Protein AF-A0A2H1GYY9-F1 (afdb_monomer)

Secondary structure (DSSP, 8-state):
----------------------------------SS----SSS----SS-HHHHHHHHHHHTTT------SSPPHHHHHHHHHHHHHHHHHHHHHHHHHHHHHTTT------SSPPHHHHHHHHHHHHHHHHHHHHHHHHHHIIIIIT------SSPPHHHHHHHHHHHHHHHHHHHHHHHHHHIIIIIT------SSPPHHHHHHHHHHHHHHHHHHHHHHHHHHIIIIIS------SSPPHHHHHHHHHHHHHHHHHHHHTT--

pLDDT: mean 74.78, std 18.94, range [25.64, 92.19]

Sequence (266 aa):
MQRILSLAFLALCAGNVLAAPYTQEDQDSGTTTSKDCYVDQSGKEFCGQSLKSLKSQYQSQCADKVWTQQYPPSPEHQACIDLDKNIREKEALEHDRSQYQSQCADKVWTQQYPPSPEHQACIDLDKNIREKEALEHDRSQYQTQCADKVWTQQYPPSPEHQACIDLDKNIREKEALQHDRSQYQDQCADRVWPDIFPPVPAEQACIDLAKKIDEREGLERMKNQYQEQCADAVFIDIYPPSPEQQACIDLKKSIGEKEEEVDKTN

Foldseek 3Di:
DDDDDDDDDDDDDDDDDDDDDDDDDDDDDDDPPDDFDDDDDPDDDTDDHDLVRLVVVLVVQPPPDDDDPDPPGDPSVVVSVVSVVVSVLVVVLVVLVVCLVVQPDPDDADDDPPGDPSNVVSVVSVVVSVLSRVLSVLVSCLVVQPDPDDADPDPPGDPSNVVSVVSVVVSVLSVVLVVLVVCLVVQPDPDDFDPDPPGDPSVVVSVVSVVLNVLSVVLVVLVVVLVVQPPPDPFDPDPPGDPSVVVSVVSVVVSVVSVVVSVVVD

Solvent-accessible surface area (backbone atoms only — not comparable to full-atom values): 16832 Å² total; per-residue (Å²): 131,84,89,78,89,78,86,91,77,87,80,87,91,86,81,88,85,84,90,82,83,86,83,76,91,79,82,89,81,93,79,90,85,80,67,67,62,59,57,76,84,95,65,73,59,72,27,48,79,47,69,70,55,50,53,55,48,42,54,76,74,38,69,84,60,88,80,73,99,52,86,77,64,52,73,72,54,45,54,42,53,53,50,52,49,52,48,52,57,50,51,51,51,55,48,50,52,52,49,42,55,76,73,38,69,84,58,86,78,74,97,52,88,78,64,53,73,72,54,46,54,42,53,53,50,54,50,51,52,51,55,52,51,52,50,50,48,53,53,42,49,42,55,73,73,40,67,84,58,86,78,74,96,52,86,77,64,53,73,71,55,46,51,43,52,53,50,54,49,52,51,50,55,51,53,51,49,52,49,52,53,50,50,39,54,78,72,39,70,86,60,87,75,76,100,49,89,76,62,52,75,73,54,44,52,42,52,55,50,52,50,54,47,53,53,51,51,53,50,51,54,50,54,50,48,42,50,78,71,42,68,84,54,88,74,75,97,48,88,78,65,52,76,69,55,45,52,45,53,51,50,54,49,55,49,54,58,46,49,60,49,58,68,70,77,111

Mean predicted aligned error: 14.02 Å

Structure (mmCIF, N/CA/C/O backbone):
data_AF-A0A2H1GYY9-F1
#
_entry.id   AF-A0A2H1GYY9-F1
#
loop_
_atom_site.group_PDB
_atom_site.id
_atom_site.type_symbol
_atom_site.label_atom_id
_atom_site.label_alt_id
_atom_site.label_comp_id
_atom_site.label_asym_id
_atom_site.label_entity_id
_atom_site.label_seq_id
_atom_site.pdbx_PDB_ins_code
_atom_site.Cartn_x
_atom_site.Cartn_y
_atom_site.Cartn_z
_atom_site.occupancy
_atom_site.B_iso_or_equiv
_atom_site.auth_seq_id
_atom_site.auth_comp_id
_atom_site.auth_asym_id
_atom_site.auth_atom_id
_atom_site.pdbx_PDB_model_num
ATOM 1 N N . MET A 1 1 ? -83.959 30.909 5.583 1.00 37.50 1 MET A N 1
ATOM 2 C CA . MET A 1 1 ? -85.164 30.093 5.883 1.00 37.50 1 MET A CA 1
ATOM 3 C C . MET A 1 1 ? -84.704 28.798 6.561 1.00 37.50 1 MET A C 1
ATOM 5 O O . MET A 1 1 ? -83.533 28.505 6.401 1.00 37.50 1 MET A O 1
ATOM 9 N N . GLN A 1 2 ? -85.568 28.138 7.356 1.00 38.56 2 GLN A N 1
ATOM 10 C CA . GLN A 1 2 ? -85.459 26.802 8.021 1.00 38.56 2 GLN A CA 1
ATOM 11 C C . GLN A 1 2 ? -84.053 26.141 8.147 1.00 38.56 2 GLN A C 1
ATOM 13 O O . GLN A 1 2 ? -83.398 25.887 7.149 1.00 38.56 2 GLN A O 1
ATOM 18 N N . ARG A 1 3 ? -83.503 25.897 9.358 1.00 35.38 3 ARG A N 1
ATOM 19 C CA . ARG A 1 3 ? -83.835 24.801 10.328 1.00 35.38 3 ARG A CA 1
ATOM 20 C C . ARG A 1 3 ? -83.729 23.407 9.665 1.00 35.38 3 ARG A C 1
ATOM 22 O O . ARG A 1 3 ? -84.251 23.249 8.574 1.00 35.38 3 ARG A O 1
ATOM 29 N N . ILE A 1 4 ? -83.126 22.357 10.238 1.00 45.06 4 ILE A N 1
ATOM 30 C CA . ILE A 1 4 ? -83.195 21.757 11.599 1.00 45.06 4 ILE A CA 1
ATOM 31 C C . ILE A 1 4 ? -81.835 21.012 11.824 1.00 45.06 4 ILE A C 1
ATOM 33 O O . ILE A 1 4 ? -81.319 20.448 10.867 1.00 45.06 4 ILE A O 1
ATOM 37 N N . LEU A 1 5 ? -81.081 21.183 12.929 1.00 38.50 5 LEU A N 1
ATOM 38 C CA . LEU A 1 5 ? -80.964 20.269 14.106 1.00 38.50 5 LEU A CA 1
ATOM 39 C C . LEU A 1 5 ? -81.122 18.747 13.772 1.00 38.50 5 LEU A C 1
ATOM 41 O O . LEU A 1 5 ? -81.968 18.384 12.974 1.00 38.50 5 LEU A O 1
ATOM 45 N N . SER A 1 6 ? -80.396 17.767 14.331 1.00 38.34 6 SER A N 1
ATOM 46 C CA . SER A 1 6 ? -79.880 17.615 15.700 1.00 38.34 6 SER A CA 1
ATOM 47 C C . SER A 1 6 ? -78.960 16.378 15.845 1.00 38.34 6 SER A C 1
ATOM 49 O O . SER A 1 6 ? -79.134 15.423 15.101 1.00 38.34 6 SER A O 1
ATOM 51 N N . LEU A 1 7 ? -78.101 16.394 16.880 1.00 38.03 7 LEU A N 1
ATOM 52 C CA . LEU A 1 7 ? -77.699 15.294 17.803 1.00 38.03 7 LEU A CA 1
ATOM 53 C C . LEU A 1 7 ? -77.299 13.907 17.214 1.00 38.03 7 LEU A C 1
ATOM 55 O O . LEU A 1 7 ? -78.120 13.240 16.603 1.00 38.03 7 LEU A O 1
ATOM 59 N N . ALA A 1 8 ? -76.065 13.390 17.328 1.00 35.66 8 ALA A N 1
ATOM 60 C CA . ALA A 1 8 ? -75.146 13.182 18.473 1.00 35.66 8 ALA A CA 1
ATOM 61 C C . ALA A 1 8 ? -75.328 11.854 19.250 1.00 35.66 8 ALA A C 1
ATOM 63 O O . ALA A 1 8 ? -76.343 11.666 19.908 1.00 35.66 8 ALA A O 1
ATOM 64 N N . PHE A 1 9 ? -74.277 11.019 19.240 1.00 33.56 9 PHE A N 1
ATOM 65 C CA . PHE A 1 9 ? -73.827 10.033 20.251 1.00 33.56 9 PHE A CA 1
ATOM 66 C C . PHE A 1 9 ? -72.348 9.712 19.880 1.00 33.56 9 PHE A C 1
ATOM 68 O O . PHE A 1 9 ? -72.076 9.558 18.694 1.00 33.56 9 PHE A O 1
ATOM 75 N N . LEU A 1 10 ? -71.291 9.806 20.710 1.00 33.06 10 LEU A N 1
ATOM 76 C CA . LEU A 1 10 ? -70.997 9.226 22.041 1.00 33.06 10 LEU A CA 1
ATOM 77 C C . LEU A 1 10 ? -71.075 7.680 22.032 1.00 33.06 10 LEU A C 1
ATOM 79 O O . LEU A 1 10 ? -72.089 7.147 21.608 1.00 33.06 10 LEU A O 1
ATOM 83 N N . ALA A 1 11 ? -70.089 6.900 22.503 1.00 34.34 11 ALA A N 1
ATOM 84 C CA . ALA A 1 11 ? -68.826 7.212 23.197 1.00 34.34 11 ALA A CA 1
ATOM 85 C C . ALA A 1 11 ? -67.864 5.987 23.225 1.00 34.34 11 ALA A C 1
ATOM 87 O O . ALA A 1 11 ? -68.212 4.934 22.704 1.00 34.34 11 ALA A O 1
ATOM 88 N N . LEU A 1 12 ? -66.740 6.131 23.953 1.00 32.91 12 LEU A N 1
ATOM 89 C CA . LEU A 1 12 ? -65.831 5.094 24.501 1.00 32.91 12 LEU A CA 1
ATOM 90 C C . LEU A 1 12 ? -64.921 4.374 23.475 1.00 32.91 12 LEU A C 1
ATOM 92 O O . LEU A 1 12 ? -65.409 3.770 22.534 1.00 32.91 12 LEU A O 1
ATOM 96 N N . CYS A 1 13 ? -63.583 4.475 23.491 1.00 31.75 13 CYS A N 1
ATOM 97 C CA . CYS A 1 13 ? -62.539 4.377 24.540 1.00 31.75 13 CYS A CA 1
ATOM 98 C C . CYS A 1 13 ? -61.941 2.964 24.705 1.00 31.75 13 CYS A C 1
ATOM 100 O O . CYS A 1 13 ? -62.643 2.053 25.127 1.00 31.75 13 CYS A O 1
ATOM 102 N N . ALA A 1 14 ? -60.605 2.910 24.550 1.00 31.81 14 ALA A N 1
ATOM 103 C CA . ALA A 1 14 ? -59.605 2.115 25.294 1.00 31.81 14 ALA A CA 1
ATOM 104 C C . ALA A 1 14 ? -58.757 1.102 24.493 1.00 31.81 14 ALA A C 1
ATOM 106 O O . ALA A 1 14 ? -59.282 0.222 23.825 1.00 31.81 14 ALA A O 1
ATOM 107 N N . GLY A 1 15 ? -57.435 1.161 24.724 1.00 28.42 15 GLY A N 1
ATOM 108 C CA . GLY A 1 15 ? -56.610 -0.043 24.903 1.00 28.42 15 GLY A CA 1
ATOM 109 C C . GLY A 1 15 ? -55.726 -0.514 23.741 1.00 28.42 15 GLY A C 1
ATOM 110 O O . GLY A 1 15 ? -56.119 -1.422 23.032 1.00 28.42 15 GLY A O 1
ATOM 111 N N . ASN A 1 16 ? -54.519 0.064 23.645 1.00 31.69 16 ASN A N 1
ATOM 112 C CA . ASN A 1 16 ? -53.182 -0.555 23.478 1.00 31.69 16 ASN A CA 1
ATOM 113 C C . ASN A 1 16 ? -52.969 -1.924 22.764 1.00 31.69 16 ASN A C 1
ATOM 115 O O . ASN A 1 16 ? -53.775 -2.836 22.861 1.00 31.69 16 ASN A O 1
ATOM 119 N N . VAL A 1 17 ? -51.706 -2.111 22.326 1.00 31.27 17 VAL A N 1
ATOM 120 C CA . VAL A 1 17 ? -50.884 -3.359 22.334 1.00 31.27 17 VAL A CA 1
ATOM 121 C C . VAL A 1 17 ? -50.428 -3.906 20.957 1.00 31.27 17 VAL A C 1
ATOM 123 O O . VAL A 1 17 ? -51.222 -4.391 20.168 1.00 31.27 17 VAL A O 1
ATOM 126 N N . LEU A 1 18 ? -49.093 -3.876 20.784 1.00 30.05 18 LEU A N 1
ATOM 127 C CA . LEU A 1 18 ? -48.159 -4.749 20.032 1.00 30.05 18 LEU A CA 1
ATOM 128 C C . LEU A 1 18 ? -48.361 -5.132 18.544 1.00 30.05 18 LEU A C 1
ATOM 130 O O . LEU A 1 18 ? -49.348 -5.727 18.144 1.00 30.05 18 LEU A O 1
ATOM 134 N N . ALA A 1 19 ? -47.250 -4.936 17.815 1.00 26.92 19 ALA A N 1
ATOM 135 C CA . ALA A 1 19 ? -46.549 -5.879 16.926 1.00 26.92 19 ALA A CA 1
ATOM 136 C C . ALA A 1 19 ? -47.309 -6.694 15.858 1.00 26.92 19 ALA A C 1
ATOM 138 O O . ALA A 1 19 ? -48.100 -7.574 16.176 1.00 26.92 19 ALA A O 1
ATOM 139 N N . ALA A 1 20 ? -46.869 -6.551 14.602 1.00 28.77 20 ALA A N 1
ATOM 140 C CA . ALA A 1 20 ? -46.174 -7.591 13.811 1.00 28.77 20 ALA A CA 1
ATOM 141 C C . ALA A 1 20 ? -46.145 -7.187 12.317 1.00 28.77 20 ALA A C 1
ATOM 143 O O . ALA A 1 20 ? -47.046 -6.476 11.868 1.00 28.77 20 ALA A O 1
ATOM 144 N N . PRO A 1 21 ? -45.123 -7.589 11.537 1.00 33.25 21 PRO A N 1
ATOM 145 C CA . PRO A 1 21 ? -45.039 -7.243 10.121 1.00 33.25 21 PRO A CA 1
ATOM 146 C C . PRO A 1 21 ? -45.990 -8.106 9.287 1.00 33.25 21 PRO A C 1
ATOM 148 O O . PRO A 1 21 ? -46.155 -9.294 9.565 1.00 33.25 21 PRO A O 1
ATOM 151 N N . TYR A 1 22 ? -46.549 -7.540 8.215 1.00 25.64 22 TYR A N 1
ATOM 152 C CA . TYR A 1 22 ? -47.125 -8.367 7.158 1.00 25.64 22 TYR A CA 1
ATOM 153 C C . TYR A 1 22 ? -46.001 -8.843 6.241 1.00 25.64 22 TYR A C 1
ATOM 155 O O . TYR A 1 22 ? -45.411 -8.068 5.490 1.00 25.64 22 TYR A O 1
ATOM 163 N N . THR A 1 23 ? -45.694 -10.128 6.356 1.00 29.50 23 THR A N 1
ATOM 164 C CA . THR A 1 23 ? -44.862 -10.880 5.422 1.00 29.50 23 THR A CA 1
ATOM 165 C C . THR A 1 23 ? -45.486 -10.860 4.033 1.00 29.50 23 THR A C 1
ATOM 167 O O . THR A 1 23 ? -46.663 -11.193 3.884 1.00 29.50 23 THR A O 1
ATOM 170 N N . GLN A 1 24 ? -44.680 -10.567 3.018 1.00 28.19 24 GLN A N 1
ATOM 171 C CA . GLN A 1 24 ? -44.940 -11.039 1.667 1.00 28.19 24 GLN A CA 1
ATOM 172 C C . GLN A 1 24 ? -43.788 -11.976 1.303 1.00 28.19 24 GLN A C 1
ATOM 174 O O . GLN A 1 24 ? -42.623 -11.590 1.369 1.00 28.19 24 GLN A O 1
ATOM 179 N N . GLU A 1 25 ? -44.128 -13.238 1.057 1.00 29.80 25 GLU A N 1
ATOM 180 C CA . GLU A 1 25 ? -43.172 -14.293 0.739 1.00 29.80 25 GLU A CA 1
ATOM 181 C C . GLU A 1 25 ? -42.733 -14.155 -0.720 1.00 29.80 25 GLU A C 1
ATOM 183 O O . GLU A 1 25 ? -43.534 -14.383 -1.621 1.00 29.80 25 GLU A O 1
ATOM 188 N N . ASP A 1 26 ? -41.458 -13.843 -0.940 1.00 29.05 26 ASP A N 1
ATOM 189 C CA . ASP A 1 26 ? -40.747 -14.185 -2.171 1.00 29.05 26 ASP A CA 1
ATOM 190 C C . ASP A 1 26 ? -39.547 -15.055 -1.767 1.00 29.05 26 ASP A C 1
ATOM 192 O O . ASP A 1 26 ? -38.549 -14.569 -1.230 1.00 29.05 26 ASP A O 1
ATOM 196 N N . GLN A 1 27 ? -39.682 -16.370 -1.959 1.00 30.05 27 GLN A N 1
ATOM 197 C CA . GLN A 1 27 ? -38.590 -17.330 -1.791 1.00 30.05 27 GLN A CA 1
ATOM 198 C C . GLN A 1 27 ? -37.771 -17.462 -3.085 1.00 30.05 27 GLN A C 1
ATOM 200 O O . GLN A 1 27 ? -38.295 -17.363 -4.191 1.00 30.05 27 GLN A O 1
ATOM 205 N N . ASP A 1 28 ? -36.487 -17.772 -2.904 1.00 30.62 28 ASP A N 1
ATOM 206 C CA . ASP A 1 28 ? -35.583 -18.386 -3.882 1.00 30.62 28 ASP A CA 1
ATOM 207 C C . ASP A 1 28 ? -35.201 -17.598 -5.153 1.00 30.62 28 ASP A C 1
ATOM 209 O O . ASP A 1 28 ? -35.522 -17.957 -6.283 1.00 30.62 28 ASP A O 1
ATOM 213 N N . SER A 1 29 ? -34.266 -16.657 -4.982 1.00 33.34 29 SER A N 1
ATOM 214 C CA . SER A 1 29 ? -32.931 -16.849 -5.587 1.00 33.34 29 SER A CA 1
ATOM 215 C C . SER A 1 29 ? -31.860 -16.061 -4.822 1.00 33.34 29 SER A C 1
ATOM 217 O O . SER A 1 29 ? -31.771 -14.838 -4.888 1.00 33.34 29 SER A O 1
ATOM 219 N N . GLY A 1 30 ? -31.050 -16.768 -4.032 1.00 39.12 30 GLY A N 1
ATOM 220 C CA . GLY A 1 30 ? -30.058 -16.139 -3.164 1.00 39.12 30 GLY A CA 1
ATOM 221 C C . GLY A 1 30 ? -28.805 -15.680 -3.910 1.00 39.12 30 GLY A C 1
ATOM 222 O O . GLY A 1 30 ? -27.999 -16.520 -4.286 1.00 39.12 30 GLY A O 1
ATOM 223 N N . THR A 1 31 ? -28.612 -14.362 -4.016 1.00 36.09 31 THR A N 1
ATOM 224 C CA . THR A 1 31 ? -27.302 -13.676 -3.933 1.00 36.09 31 THR A CA 1
ATOM 225 C C . THR A 1 31 ? -27.540 -12.183 -3.688 1.00 36.09 31 THR A C 1
ATOM 227 O O . THR A 1 31 ? -27.521 -11.383 -4.623 1.00 36.09 31 THR A O 1
ATOM 230 N N . THR A 1 32 ? -27.749 -11.789 -2.429 1.00 37.09 32 THR A N 1
ATOM 231 C CA . THR A 1 32 ? -27.788 -10.369 -2.026 1.00 37.09 32 THR A CA 1
ATOM 232 C C . THR A 1 32 ? -26.500 -9.993 -1.295 1.00 37.09 32 THR A C 1
ATOM 234 O O . THR A 1 32 ? -26.524 -9.572 -0.143 1.00 37.09 32 THR A O 1
ATOM 237 N N . THR A 1 33 ? -25.364 -10.136 -1.982 1.00 46.72 33 THR A N 1
ATOM 238 C CA . THR A 1 33 ? -24.095 -9.519 -1.567 1.00 46.72 33 THR A CA 1
ATOM 239 C C . THR A 1 33 ? -23.889 -8.278 -2.433 1.00 46.72 33 THR A C 1
ATOM 241 O O . THR A 1 33 ? -23.525 -8.364 -3.604 1.00 46.72 33 THR A O 1
ATOM 244 N N . SER A 1 34 ? -24.241 -7.116 -1.881 1.00 43.47 34 SER A N 1
ATOM 245 C CA . SER A 1 34 ? -24.222 -5.809 -2.548 1.00 43.47 34 SER A CA 1
ATOM 246 C C . SER A 1 34 ? -24.068 -4.730 -1.464 1.00 43.47 34 SER A C 1
ATOM 248 O O . SER A 1 34 ? -24.949 -4.639 -0.615 1.00 43.47 34 SER A O 1
ATOM 250 N N . LYS A 1 35 ? -23.033 -3.879 -1.433 1.00 47.44 35 LYS A N 1
ATOM 251 C CA . LYS A 1 35 ? -21.983 -3.642 -2.450 1.00 47.44 35 LYS A CA 1
ATOM 252 C C . LYS A 1 35 ? -20.541 -3.531 -1.930 1.00 47.44 35 LYS A C 1
ATOM 254 O O . LYS A 1 35 ? -19.6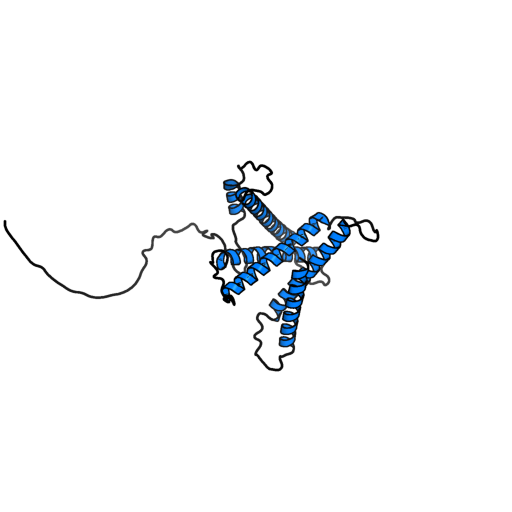49 -3.706 -2.752 1.00 47.44 35 LYS A O 1
ATOM 259 N N . ASP A 1 36 ? -20.319 -3.302 -0.633 1.00 52.59 36 ASP A N 1
ATOM 260 C CA . ASP A 1 36 ? -19.025 -2.812 -0.120 1.00 52.59 36 ASP A CA 1
ATOM 261 C C . ASP A 1 36 ? -18.603 -3.487 1.211 1.00 52.59 36 ASP A C 1
ATOM 263 O O . ASP A 1 36 ? -18.373 -2.818 2.218 1.00 52.59 36 ASP A O 1
ATOM 267 N N . CYS A 1 37 ? -18.574 -4.827 1.281 1.00 53.34 37 CYS A N 1
ATOM 268 C CA . CYS A 1 37 ? -18.180 -5.553 2.502 1.00 53.34 37 CYS A CA 1
ATOM 269 C C . CYS A 1 37 ? -17.358 -6.823 2.249 1.00 53.34 37 CYS A C 1
ATOM 271 O O . CYS A 1 37 ? -17.682 -7.577 1.335 1.00 53.34 37 CYS A O 1
ATOM 273 N N . TYR A 1 38 ? -16.406 -7.117 3.149 1.00 44.22 38 TYR A N 1
ATOM 274 C CA . TYR A 1 38 ? -16.439 -8.311 4.025 1.00 44.22 38 TYR A CA 1
ATOM 275 C C . TYR A 1 38 ? -15.385 -8.181 5.166 1.00 44.22 38 TYR A C 1
ATOM 277 O O . TYR A 1 38 ? -14.664 -7.189 5.261 1.00 44.22 38 TYR A O 1
ATOM 285 N N . VAL A 1 39 ? -15.469 -9.136 6.093 1.00 53.03 39 VAL A N 1
ATOM 286 C CA . VAL A 1 39 ? -14.989 -9.296 7.477 1.00 53.03 39 VAL A CA 1
ATOM 287 C C . VAL A 1 39 ? -13.629 -10.014 7.631 1.00 53.03 39 VAL A C 1
ATOM 289 O O . VAL A 1 39 ? -13.156 -10.711 6.735 1.00 53.03 39 VAL A O 1
ATOM 292 N N . ASP A 1 40 ? -13.036 -9.923 8.828 1.00 45.81 40 ASP A N 1
ATOM 293 C CA . ASP A 1 40 ? -11.915 -10.768 9.249 1.00 45.81 40 ASP A CA 1
ATOM 294 C C . ASP A 1 40 ? -11.988 -11.218 10.735 1.00 45.81 40 ASP A C 1
ATOM 296 O O . ASP A 1 40 ? -12.978 -10.940 11.409 1.00 45.81 40 ASP A O 1
ATOM 300 N N . GLN A 1 41 ? -11.077 -12.017 11.317 1.00 37.56 41 GLN A N 1
ATOM 301 C CA . GLN A 1 41 ? -9.720 -12.423 10.898 1.00 37.56 41 GLN A CA 1
ATOM 302 C C . GLN A 1 41 ? -9.610 -13.823 10.266 1.00 37.56 41 GLN A C 1
ATOM 304 O O . GLN A 1 41 ? -8.818 -14.021 9.349 1.00 37.56 41 GLN A O 1
ATOM 309 N N . SER A 1 42 ? -10.377 -14.804 10.750 1.00 47.53 42 SER A N 1
ATOM 310 C CA . SER A 1 42 ? -10.157 -16.252 10.531 1.00 47.53 42 SER A CA 1
ATOM 311 C C . SER A 1 42 ? -11.002 -16.893 9.416 1.00 47.53 42 SER A C 1
ATOM 313 O O . SER A 1 42 ? -11.029 -18.113 9.258 1.00 47.53 42 SER A O 1
ATOM 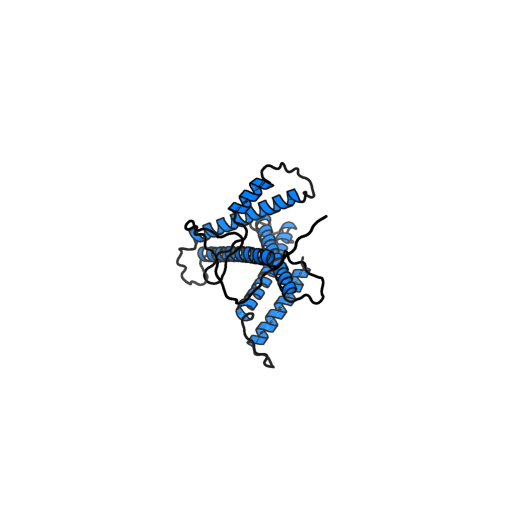315 N N . GLY A 1 43 ? -11.652 -16.056 8.616 1.00 46.91 43 GLY A N 1
ATOM 316 C CA . GLY A 1 43 ? -12.253 -16.353 7.320 1.00 46.91 43 GLY A CA 1
ATOM 317 C C . GLY A 1 43 ? -12.467 -14.999 6.656 1.00 46.91 43 GLY A C 1
ATOM 318 O O . GLY A 1 43 ? -13.168 -14.183 7.245 1.00 46.91 43 GLY A O 1
ATOM 319 N N . LYS A 1 44 ? -11.775 -14.733 5.536 1.00 45.72 44 LYS A N 1
ATOM 320 C CA . LYS A 1 44 ? -11.628 -13.413 4.886 1.00 45.72 44 LYS A CA 1
ATOM 321 C C . LYS A 1 44 ? -12.202 -13.401 3.459 1.00 45.72 44 LYS A C 1
ATOM 323 O O . LYS A 1 44 ? -11.914 -14.287 2.661 1.00 45.72 44 LYS A O 1
ATOM 328 N N . GLU A 1 45 ? -12.903 -12.325 3.134 1.00 51.78 45 GLU A N 1
ATOM 329 C CA . GLU A 1 45 ? -13.164 -11.727 1.818 1.00 51.78 45 GLU A CA 1
ATOM 330 C C . GLU A 1 45 ? -13.088 -10.198 2.049 1.00 51.78 45 GLU A C 1
ATOM 332 O O . GLU A 1 45 ? -13.085 -9.732 3.189 1.00 51.78 45 GLU A O 1
ATOM 337 N N . PHE A 1 46 ? -13.095 -9.395 0.990 1.00 55.62 46 PHE A N 1
ATOM 338 C CA . PHE A 1 46 ? -13.276 -7.945 1.076 1.00 55.62 46 PHE A CA 1
ATOM 339 C C . PHE A 1 46 ? -14.006 -7.480 -0.179 1.00 55.62 46 PHE A C 1
ATOM 341 O O . PHE A 1 46 ? -13.779 -8.032 -1.255 1.00 55.62 46 PHE A O 1
ATOM 348 N N . CYS A 1 47 ? -14.838 -6.447 -0.068 1.00 56.62 47 CYS A N 1
ATOM 349 C CA . CYS A 1 47 ? -15.390 -5.768 -1.236 1.00 56.62 47 CYS A CA 1
ATOM 350 C C . CYS A 1 47 ? -15.352 -4.255 -1.019 1.00 56.62 47 CYS A C 1
ATOM 352 O O . CYS A 1 47 ? -16.037 -3.757 -0.133 1.00 56.62 47 CYS A O 1
ATOM 354 N N . GLY A 1 48 ? -14.642 -3.528 -1.881 1.00 61.66 48 GLY A N 1
ATOM 355 C CA . GLY A 1 48 ? -15.250 -2.373 -2.540 1.00 61.66 48 GLY A CA 1
ATOM 356 C C . GLY A 1 48 ? -15.960 -2.823 -3.825 1.00 61.66 48 GLY A C 1
ATOM 357 O O . GLY A 1 48 ? -16.189 -4.019 -4.039 1.00 61.66 48 GLY A O 1
ATOM 358 N N . GLN A 1 49 ? -16.242 -1.893 -4.742 1.00 70.75 49 GLN A N 1
ATOM 359 C CA . GLN A 1 49 ? -16.860 -2.224 -6.033 1.00 70.75 49 GLN A CA 1
ATOM 360 C C . GLN A 1 49 ? -16.163 -3.401 -6.745 1.00 70.75 49 GLN A C 1
ATOM 362 O O . GLN A 1 49 ? -14.943 -3.419 -6.925 1.00 70.75 49 GLN A O 1
ATOM 367 N N . SER A 1 50 ? -16.940 -4.391 -7.194 1.00 80.00 50 SER A N 1
ATOM 368 C CA . SER A 1 50 ? -16.397 -5.537 -7.935 1.00 80.00 50 SER A CA 1
ATOM 369 C C . SER A 1 50 ? -15.769 -5.107 -9.265 1.00 80.00 50 SER A C 1
ATOM 371 O O . SER A 1 50 ? -16.239 -4.162 -9.902 1.00 80.00 50 SER A O 1
ATOM 373 N N . LEU A 1 51 ? -14.763 -5.847 -9.751 1.00 84.94 51 LEU A N 1
ATOM 374 C CA . LEU A 1 51 ? -14.125 -5.563 -11.044 1.00 84.94 51 LEU A CA 1
ATOM 375 C C . LEU A 1 51 ? -15.146 -5.510 -12.193 1.00 84.94 51 LEU A C 1
ATOM 377 O O . LEU A 1 51 ? -15.048 -4.682 -13.098 1.00 84.94 51 LEU A O 1
ATOM 381 N N . LYS A 1 52 ? -16.178 -6.359 -12.127 1.00 85.00 52 LYS A N 1
ATOM 382 C CA . LYS A 1 52 ? -17.312 -6.344 -13.057 1.00 85.00 52 LYS A CA 1
ATOM 383 C C . LYS A 1 52 ? -18.096 -5.028 -12.990 1.00 85.00 52 LYS A C 1
ATOM 385 O O . LYS A 1 52 ? -18.421 -4.483 -14.040 1.00 85.00 52 LYS A O 1
ATOM 390 N N . SER A 1 53 ? -18.371 -4.512 -11.788 1.00 85.88 53 SER A N 1
ATOM 391 C CA . SER A 1 53 ? -19.036 -3.216 -11.586 1.00 85.88 53 SER A CA 1
ATOM 392 C C . SER A 1 53 ? -18.204 -2.072 -12.163 1.00 85.88 53 SER A C 1
ATOM 394 O O . SER A 1 53 ? -18.717 -1.297 -12.967 1.00 85.88 53 SER A O 1
ATOM 396 N N . LEU A 1 54 ? -16.911 -2.020 -11.831 1.00 86.56 54 LEU A N 1
ATOM 397 C CA . LEU A 1 54 ? -15.978 -0.995 -12.309 1.00 86.56 54 LEU A CA 1
ATOM 398 C C . LEU A 1 54 ? -15.872 -0.999 -13.842 1.00 86.56 54 LEU A C 1
ATOM 400 O O . LEU A 1 54 ? -16.029 0.043 -14.475 1.00 86.56 54 LEU A O 1
ATOM 404 N N . LYS A 1 55 ? -15.712 -2.176 -14.464 1.00 88.31 55 LYS A N 1
ATOM 405 C CA . LYS A 1 55 ? -15.697 -2.321 -15.931 1.00 88.31 55 LYS A CA 1
ATOM 406 C C . LYS A 1 55 ? -17.008 -1.865 -16.577 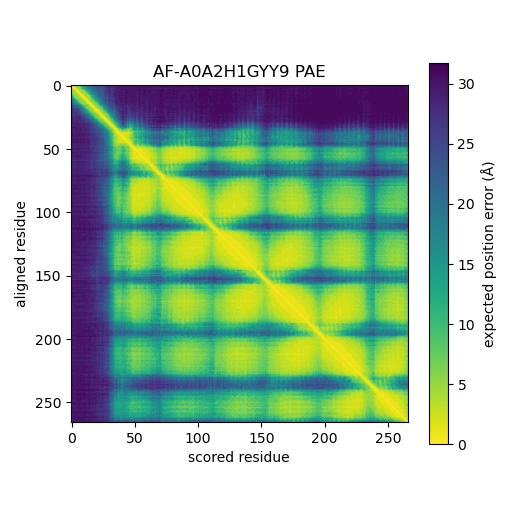1.00 88.31 55 LYS A C 1
ATOM 408 O O . LYS A 1 55 ? -16.967 -1.175 -17.593 1.00 88.31 55 LYS A O 1
ATOM 413 N N . SER A 1 56 ? -18.165 -2.191 -15.995 1.00 88.38 56 SER A N 1
ATOM 414 C CA . SER A 1 56 ? -19.465 -1.692 -16.476 1.00 88.38 56 SER A CA 1
ATOM 415 C C . SER A 1 56 ? -19.615 -0.174 -16.302 1.00 88.38 56 SER A C 1
ATOM 417 O O . SER A 1 56 ? -20.158 0.501 -17.181 1.00 88.38 56 SER A O 1
ATOM 419 N N . GLN A 1 57 ? -19.098 0.392 -15.208 1.00 88.38 57 GLN A N 1
ATOM 420 C CA . GLN A 1 57 ? -19.060 1.838 -15.000 1.00 88.38 57 GLN A CA 1
ATOM 421 C C . GLN A 1 57 ? -18.191 2.514 -16.070 1.00 88.38 57 GLN A C 1
ATOM 423 O O . GLN A 1 57 ? -18.653 3.439 -16.732 1.00 88.38 57 GLN A O 1
ATOM 428 N N . TYR A 1 58 ? -16.982 2.008 -16.317 1.00 87.56 58 TYR A N 1
ATOM 429 C CA . TYR A 1 58 ? -16.072 2.558 -17.323 1.00 87.56 58 TYR A CA 1
ATOM 430 C C . TYR A 1 58 ? -16.655 2.479 -18.740 1.00 87.56 58 TYR A C 1
ATOM 432 O O . TYR A 1 58 ? -16.605 3.454 -19.490 1.00 87.56 58 TYR A O 1
ATOM 440 N N . GLN A 1 59 ? -17.292 1.357 -19.089 1.00 88.69 59 GLN A N 1
ATOM 441 C CA . GLN A 1 59 ? -18.023 1.214 -20.352 1.00 88.69 59 GLN A CA 1
ATOM 442 C C . GLN A 1 59 ? -19.118 2.279 -20.511 1.00 88.69 59 GLN A C 1
ATOM 444 O O . GLN A 1 59 ? -19.209 2.900 -21.563 1.00 88.69 59 GLN A O 1
ATOM 449 N N . SER A 1 60 ? -19.909 2.538 -19.465 1.00 86.75 60 SER A N 1
ATOM 450 C CA . SER A 1 60 ? -21.012 3.511 -19.525 1.00 86.75 60 SER A CA 1
ATOM 451 C C . SER A 1 60 ? -20.594 4.986 -19.420 1.00 86.75 60 SER A C 1
ATOM 453 O O . SER A 1 60 ? -21.332 5.851 -19.889 1.00 86.75 60 SER A O 1
ATOM 455 N N . GLN A 1 61 ? -19.445 5.296 -18.809 1.00 83.44 61 GLN A N 1
ATOM 456 C CA . GLN A 1 61 ? -19.029 6.678 -18.512 1.00 83.44 61 GLN A CA 1
ATOM 457 C C . GLN A 1 61 ? -17.855 7.180 -19.367 1.00 83.44 61 GLN A C 1
ATOM 459 O O . GLN A 1 61 ? -17.728 8.393 -19.562 1.00 83.44 61 GLN A O 1
ATOM 464 N N . CYS A 1 62 ? -17.012 6.272 -19.874 1.00 85.31 62 CYS A N 1
ATOM 465 C CA . CYS A 1 62 ? -15.682 6.599 -20.397 1.00 85.31 62 CYS A CA 1
ATOM 466 C C . CYS A 1 62 ? -15.376 6.003 -21.780 1.00 85.31 62 CYS A C 1
ATOM 468 O O . CYS A 1 62 ? -14.734 6.679 -22.581 1.00 85.31 62 CYS A O 1
ATOM 470 N N . ALA A 1 63 ? -15.814 4.771 -22.073 1.00 75.81 63 ALA A N 1
ATOM 471 C CA . ALA A 1 63 ? -15.344 4.016 -23.244 1.00 75.81 63 ALA A CA 1
ATOM 472 C C . ALA A 1 63 ? -15.707 4.638 -24.608 1.00 75.81 63 ALA A C 1
ATOM 474 O O . ALA A 1 63 ? -14.903 4.565 -25.535 1.00 75.81 63 ALA A O 1
ATOM 475 N N . ASP A 1 64 ? -16.868 5.290 -24.718 1.00 73.88 64 ASP A N 1
ATOM 476 C CA . ASP A 1 64 ? -17.320 5.948 -25.956 1.00 73.88 64 ASP A CA 1
ATOM 477 C C . ASP A 1 64 ? -16.873 7.424 -26.068 1.00 73.88 64 ASP A C 1
ATOM 479 O O . ASP A 1 64 ? -17.161 8.097 -27.063 1.00 73.88 64 ASP A O 1
ATOM 483 N N . LYS A 1 65 ? -16.181 7.971 -25.056 1.00 76.06 65 LYS A N 1
ATOM 484 C CA . LYS A 1 65 ? -15.729 9.372 -25.056 1.00 76.06 65 LYS A CA 1
ATOM 485 C C . LYS A 1 65 ? -14.385 9.510 -25.778 1.00 76.06 65 LYS A C 1
ATOM 487 O O . LYS A 1 65 ? -13.387 8.903 -25.402 1.00 76.06 65 LYS A O 1
ATOM 492 N N . VAL A 1 66 ? -14.338 10.378 -26.791 1.00 71.69 66 VAL A N 1
ATOM 493 C CA . VAL A 1 66 ? -13.087 10.748 -27.474 1.00 71.69 66 VAL A CA 1
ATOM 494 C C . VAL A 1 66 ? -12.350 11.800 -26.647 1.00 71.69 66 VAL A C 1
ATOM 496 O O . VAL A 1 66 ? -12.673 12.989 -26.689 1.00 71.69 66 VAL A O 1
ATOM 499 N N . TRP A 1 67 ? -11.342 11.362 -25.900 1.00 71.19 67 TRP A N 1
ATOM 500 C CA . TRP A 1 67 ? -10.506 12.237 -25.085 1.00 71.19 67 TRP A CA 1
ATOM 501 C C . TRP A 1 67 ? -9.430 12.920 -25.931 1.00 71.19 67 TRP A C 1
ATOM 503 O O . TRP A 1 67 ? -8.569 12.272 -26.523 1.00 71.19 67 TRP A O 1
ATOM 513 N N . THR A 1 68 ? -9.463 14.2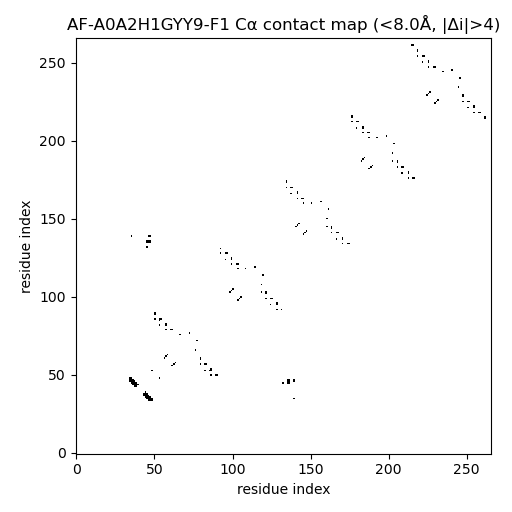52 -25.980 1.00 64.44 68 THR A N 1
ATOM 514 C CA . THR A 1 68 ? -8.349 15.037 -26.532 1.00 64.44 68 THR A CA 1
ATOM 515 C C . THR A 1 68 ? -7.291 15.249 -25.454 1.00 64.44 68 THR A C 1
ATOM 517 O O . THR A 1 68 ? -7.623 15.485 -24.292 1.00 64.44 68 THR A O 1
ATOM 520 N N . GLN A 1 69 ? -6.012 15.176 -25.829 1.00 58.97 69 GLN A N 1
ATOM 521 C CA . GLN A 1 69 ? -4.896 15.401 -24.909 1.00 58.97 69 GLN A CA 1
ATOM 522 C C . GLN A 1 69 ? -4.789 16.896 -24.557 1.00 58.97 69 GLN A C 1
ATOM 524 O O . GLN A 1 69 ? -4.022 17.645 -25.158 1.00 58.97 69 GLN A O 1
ATOM 529 N N . GLN A 1 70 ? -5.598 17.332 -23.593 1.00 64.38 70 GLN A N 1
ATOM 530 C CA . GLN A 1 70 ? -5.507 18.641 -22.949 1.00 64.38 70 GLN A CA 1
ATOM 531 C C . GLN A 1 70 ? -4.813 18.504 -21.593 1.00 64.38 70 GLN A C 1
ATOM 533 O O . GLN A 1 70 ? -5.004 17.512 -20.890 1.00 64.38 70 GLN A O 1
ATOM 538 N N . TYR A 1 71 ? -4.012 19.509 -21.236 1.00 60.28 71 TYR A N 1
ATOM 539 C CA . TYR A 1 71 ? -3.318 19.579 -19.955 1.00 60.28 71 TYR A CA 1
ATOM 540 C C . TYR A 1 71 ? -3.654 20.914 -19.265 1.00 60.28 71 TYR A C 1
ATOM 542 O O . TYR A 1 71 ? -3.395 21.962 -19.863 1.00 60.28 71 TYR A O 1
ATOM 550 N N . PRO A 1 72 ? -4.209 20.911 -18.037 1.00 65.50 72 PRO A N 1
ATOM 551 C CA . PRO A 1 72 ? -4.664 19.739 -17.278 1.00 65.50 72 PRO A CA 1
ATOM 552 C C . PRO A 1 72 ? -5.896 19.052 -17.915 1.00 65.50 72 PRO A C 1
ATOM 554 O O . PRO A 1 72 ? -6.621 19.690 -18.682 1.00 65.50 72 PRO A O 1
ATOM 557 N N . PRO A 1 73 ? -6.154 17.767 -17.603 1.00 75.31 73 PRO A N 1
ATOM 558 C CA . PRO A 1 73 ? -7.393 17.092 -17.986 1.00 75.31 73 PRO A CA 1
ATOM 559 C C . PRO A 1 73 ? -8.616 17.748 -17.321 1.00 75.31 73 PRO A C 1
ATOM 561 O O . PRO A 1 73 ? -8.521 18.337 -16.244 1.00 75.31 73 PRO A O 1
ATOM 564 N N . SER A 1 74 ? -9.790 17.635 -17.951 1.00 82.69 74 SER A N 1
ATOM 565 C CA . SER A 1 74 ? -11.050 18.044 -17.317 1.00 82.69 74 SER A CA 1
ATOM 566 C C . SER A 1 74 ? -11.404 17.104 -16.150 1.00 82.69 74 SER A C 1
ATOM 568 O O . SER A 1 74 ? -10.973 15.950 -16.162 1.00 82.69 74 SER A O 1
ATOM 570 N N . PRO A 1 75 ? -12.231 17.527 -15.172 1.00 84.44 75 PRO A N 1
ATOM 571 C CA . PRO A 1 75 ? -12.634 16.659 -14.060 1.00 84.44 75 PRO A CA 1
ATOM 572 C C . PRO A 1 75 ? -13.278 15.336 -14.507 1.00 84.44 75 PRO A C 1
ATOM 574 O O . PRO A 1 75 ? -13.026 14.298 -13.907 1.00 84.44 75 PRO A O 1
ATOM 577 N N . GLU A 1 76 ? -14.051 15.346 -15.600 1.00 82.69 76 GLU A N 1
ATOM 578 C CA . GLU A 1 76 ? -14.606 14.120 -16.196 1.00 82.69 76 GLU A CA 1
ATOM 579 C C . GLU A 1 76 ? -13.533 13.207 -16.802 1.00 82.69 76 GLU A C 1
ATOM 581 O O . GLU A 1 76 ? -13.638 11.987 -16.699 1.00 82.69 76 GLU A O 1
ATOM 586 N N . HIS A 1 77 ? -12.512 13.784 -17.443 1.00 83.44 77 HIS A N 1
ATOM 587 C CA . HIS A 1 77 ? -11.400 13.020 -18.006 1.00 83.44 77 HIS A CA 1
ATOM 588 C C . HIS A 1 77 ? -10.558 12.404 -16.883 1.00 83.44 77 HIS A C 1
ATOM 590 O O . HIS A 1 77 ? -10.229 11.223 -16.952 1.00 83.44 77 HIS A O 1
ATOM 596 N N . GLN A 1 78 ? -10.290 13.168 -15.819 1.00 86.12 78 GLN A N 1
ATOM 597 C CA . GLN A 1 78 ? -9.573 12.683 -14.642 1.00 86.12 78 GLN A CA 1
ATOM 598 C C . GLN A 1 78 ? -10.323 11.530 -13.962 1.00 86.12 78 GLN A C 1
ATOM 600 O O . GLN A 1 78 ? -9.737 10.472 -13.772 1.00 86.12 78 GLN A O 1
ATOM 605 N N . ALA A 1 79 ? -11.632 11.664 -13.722 1.00 84.50 79 ALA A N 1
ATOM 606 C CA . ALA A 1 79 ? -12.439 10.588 -13.140 1.00 84.50 79 ALA A CA 1
ATOM 607 C C . ALA A 1 79 ? -12.398 9.286 -13.968 1.00 84.50 79 ALA A C 1
ATOM 609 O O . ALA A 1 79 ? -12.407 8.191 -13.408 1.00 84.50 79 ALA A O 1
ATOM 610 N N . CYS A 1 80 ? -12.314 9.386 -15.299 1.00 86.81 80 CYS A N 1
ATOM 611 C CA . CYS A 1 80 ? -12.142 8.223 -16.171 1.00 86.81 80 CYS A CA 1
ATOM 612 C C . CYS A 1 80 ? -10.726 7.624 -16.123 1.00 86.81 80 CYS A C 1
ATOM 614 O O . CYS A 1 80 ? -10.603 6.402 -16.172 1.00 86.81 80 CYS A O 1
ATOM 616 N N . ILE A 1 81 ? -9.680 8.446 -15.985 1.00 84.69 81 ILE A N 1
ATOM 617 C CA . ILE A 1 81 ? -8.297 7.989 -15.752 1.00 84.69 81 ILE A CA 1
ATOM 618 C C . ILE A 1 81 ? -8.195 7.260 -14.403 1.00 84.69 81 ILE A C 1
ATOM 620 O O . ILE A 1 81 ? -7.589 6.192 -14.321 1.00 84.69 81 ILE A O 1
ATOM 624 N N . ASP A 1 82 ? -8.825 7.798 -13.359 1.00 84.56 82 ASP A N 1
ATOM 625 C CA . ASP A 1 82 ? -8.820 7.220 -12.012 1.00 84.56 82 ASP A CA 1
ATOM 626 C C . ASP A 1 82 ? -9.587 5.885 -11.970 1.00 84.56 82 ASP A C 1
ATOM 628 O O . ASP A 1 82 ? -9.137 4.920 -11.350 1.00 84.56 82 ASP A O 1
ATOM 632 N N . LEU A 1 83 ? -10.712 5.791 -12.691 1.00 85.00 83 LEU A N 1
ATOM 633 C CA . LEU A 1 83 ? -11.495 4.560 -12.832 1.00 85.00 83 LEU A CA 1
ATOM 634 C C . LEU A 1 83 ? -10.742 3.471 -13.621 1.00 85.00 83 LEU A C 1
ATOM 636 O O . LEU A 1 83 ? -10.747 2.309 -13.221 1.00 85.00 83 LEU A O 1
ATOM 640 N N . ASP A 1 84 ? -10.064 3.841 -14.708 1.00 87.62 84 ASP A N 1
ATOM 641 C CA . ASP A 1 84 ? -9.186 2.960 -15.493 1.00 87.62 84 ASP A CA 1
ATOM 642 C C . ASP A 1 84 ? -7.976 2.466 -14.673 1.00 87.62 84 ASP A C 1
ATOM 644 O O . ASP A 1 84 ? -7.630 1.282 -14.700 1.00 87.62 84 ASP A O 1
ATOM 648 N N . LYS A 1 85 ? -7.376 3.345 -13.859 1.00 85.62 85 LYS A N 1
ATOM 649 C CA . LYS A 1 85 ? -6.340 2.975 -12.884 1.00 85.62 85 LYS A CA 1
ATOM 650 C C . LYS A 1 85 ? -6.866 1.956 -11.863 1.00 85.62 85 LYS A C 1
ATOM 652 O O . LYS A 1 85 ? -6.219 0.931 -11.669 1.00 85.62 85 LYS A O 1
ATOM 657 N N . ASN A 1 86 ? -8.039 2.191 -11.273 1.00 85.25 86 ASN A N 1
ATOM 658 C CA . ASN A 1 86 ? -8.653 1.280 -10.300 1.00 85.25 86 ASN A CA 1
ATOM 659 C C . ASN A 1 86 ? -8.940 -0.112 -10.908 1.00 85.25 86 ASN A C 1
ATOM 661 O O . ASN A 1 86 ? -8.640 -1.136 -10.295 1.00 85.25 86 ASN A O 1
ATOM 665 N N . ILE A 1 87 ? -9.429 -0.159 -12.156 1.00 86.81 87 ILE A N 1
ATOM 666 C CA . ILE A 1 87 ? -9.621 -1.412 -12.906 1.00 86.81 87 ILE A CA 1
ATOM 667 C C . ILE A 1 87 ? -8.301 -2.181 -13.040 1.00 86.81 87 ILE A C 1
ATOM 669 O O . ILE A 1 87 ? -8.273 -3.367 -12.714 1.00 86.81 87 ILE A O 1
ATOM 673 N N . ARG A 1 88 ? -7.208 -1.522 -13.456 1.00 88.00 88 ARG A N 1
ATOM 674 C CA . ARG A 1 88 ? -5.884 -2.162 -13.573 1.00 88.00 88 ARG A CA 1
ATOM 675 C C . ARG A 1 88 ? -5.345 -2.677 -12.240 1.00 88.00 88 ARG A C 1
ATOM 677 O O . ARG A 1 88 ? -4.816 -3.783 -12.194 1.00 88.00 88 ARG A O 1
ATOM 684 N N . GLU A 1 89 ? -5.474 -1.896 -11.166 1.00 85.94 89 GLU A N 1
ATOM 685 C CA . GLU A 1 89 ? -5.049 -2.301 -9.816 1.00 85.94 89 GLU A CA 1
ATOM 686 C C . GLU A 1 89 ? -5.767 -3.586 -9.376 1.00 85.94 89 GLU A C 1
ATOM 688 O O . GLU A 1 89 ? -5.136 -4.523 -8.879 1.00 85.94 89 GLU A O 1
ATOM 693 N N . LYS A 1 90 ? -7.077 -3.667 -9.632 1.00 86.75 90 LYS A N 1
ATOM 694 C CA . LYS A 1 90 ? -7.897 -4.822 -9.262 1.00 86.75 90 LYS A CA 1
ATOM 695 C C . LYS A 1 90 ? -7.670 -6.038 -10.170 1.00 86.75 90 LYS A C 1
ATOM 697 O O . LYS A 1 90 ? -7.643 -7.160 -9.672 1.00 86.75 90 LYS A O 1
ATOM 702 N N . GLU A 1 91 ? -7.412 -5.836 -11.464 1.00 89.88 91 GLU A N 1
ATOM 703 C CA . GLU A 1 91 ? -6.955 -6.900 -12.376 1.00 89.88 91 GLU A CA 1
ATOM 704 C C . GLU A 1 91 ? -5.604 -7.490 -11.954 1.00 89.88 91 GLU A C 1
ATOM 706 O O . GLU A 1 91 ? -5.437 -8.710 -11.977 1.00 89.88 91 GLU A O 1
ATOM 711 N N . ALA A 1 92 ? -4.653 -6.650 -11.532 1.00 87.44 92 ALA A N 1
ATOM 712 C CA . ALA A 1 92 ? -3.360 -7.109 -11.031 1.00 87.44 92 ALA A CA 1
ATOM 713 C C . ALA A 1 92 ? -3.516 -7.951 -9.752 1.00 87.44 92 ALA A C 1
ATOM 715 O O . ALA A 1 92 ? -2.911 -9.013 -9.644 1.00 87.44 92 ALA A O 1
ATOM 716 N N . LEU A 1 93 ? -4.382 -7.540 -8.818 1.00 88.75 93 LEU A N 1
ATOM 717 C CA . LEU A 1 93 ? -4.665 -8.320 -7.609 1.00 88.75 93 LEU A CA 1
ATOM 718 C C . LEU A 1 93 ? -5.351 -9.668 -7.916 1.00 88.75 93 LEU A C 1
ATOM 720 O O . LEU A 1 93 ? -4.977 -10.690 -7.338 1.00 88.75 93 LEU A O 1
ATOM 724 N N . GLU A 1 94 ? -6.318 -9.710 -8.840 1.00 88.62 94 GLU A N 1
ATOM 725 C CA . GLU A 1 94 ? -6.938 -10.970 -9.293 1.00 88.62 94 GLU A CA 1
ATOM 726 C C . GLU A 1 94 ? -5.920 -11.901 -9.982 1.00 88.62 94 GLU A C 1
ATOM 728 O O . GLU A 1 94 ? -5.937 -13.119 -9.763 1.00 88.62 94 GLU A O 1
ATOM 733 N N . HIS A 1 95 ? -4.995 -11.341 -10.768 1.00 90.75 95 HIS A N 1
ATOM 734 C CA . HIS A 1 95 ? -3.884 -12.081 -11.361 1.00 90.75 95 HIS A CA 1
ATOM 735 C C . HIS A 1 95 ? -2.953 -12.665 -10.288 1.00 90.75 95 HIS A C 1
ATOM 737 O O . HIS A 1 95 ? -2.696 -13.868 -10.302 1.00 90.75 95 HIS A O 1
ATOM 743 N N . ASP A 1 96 ? -2.499 -11.859 -9.327 1.00 88.25 96 ASP A N 1
ATOM 744 C CA . ASP A 1 96 ? -1.570 -12.292 -8.276 1.00 88.25 96 ASP A CA 1
ATOM 745 C C . ASP A 1 96 ? -2.175 -13.401 -7.403 1.00 88.25 96 ASP A C 1
ATOM 747 O O . ASP A 1 96 ? -1.522 -14.413 -7.136 1.00 88.25 96 ASP A O 1
ATOM 751 N N . ARG A 1 97 ? -3.464 -13.285 -7.053 1.00 87.44 97 ARG A N 1
ATOM 752 C CA . ARG A 1 97 ? -4.225 -14.344 -6.367 1.00 87.44 97 ARG A CA 1
ATOM 753 C C . ARG A 1 97 ? -4.275 -15.639 -7.182 1.00 87.44 97 ARG A C 1
ATOM 755 O O . ARG A 1 97 ? -4.095 -16.720 -6.624 1.00 87.44 97 ARG A O 1
ATOM 762 N N . SER A 1 98 ? -4.463 -15.537 -8.499 1.00 89.06 98 SER A N 1
ATOM 763 C CA . SER A 1 98 ? -4.473 -16.691 -9.412 1.00 89.06 98 SER A CA 1
ATOM 764 C C . SER A 1 98 ? -3.090 -17.352 -9.529 1.00 89.06 98 SER A C 1
ATOM 766 O O . SER A 1 98 ? -2.984 -18.582 -9.568 1.00 89.06 98 SER A O 1
ATOM 768 N N . GLN A 1 99 ? -2.013 -16.557 -9.533 1.00 88.50 99 GLN A N 1
ATOM 769 C CA . GLN A 1 99 ? -0.636 -17.062 -9.488 1.00 88.50 99 GLN A CA 1
ATOM 770 C C . GLN A 1 99 ? -0.357 -17.772 -8.160 1.00 88.50 99 GLN A C 1
ATOM 772 O O . GLN A 1 99 ? 0.113 -18.907 -8.164 1.00 88.50 99 GLN A O 1
ATOM 777 N N . TYR A 1 100 ? -0.723 -17.173 -7.024 1.00 88.56 100 TYR A N 1
ATOM 778 C CA . TYR A 1 100 ? -0.540 -17.801 -5.715 1.00 88.56 100 TYR A CA 1
ATOM 779 C C . TYR A 1 100 ? -1.309 -19.125 -5.601 1.00 88.56 100 TYR A C 1
ATOM 781 O O . TYR A 1 100 ? -0.753 -20.140 -5.175 1.00 88.56 100 TYR A O 1
ATOM 789 N N . GLN A 1 101 ? -2.567 -19.153 -6.049 1.00 87.62 101 GLN A N 1
ATOM 790 C CA . GLN A 1 101 ? -3.379 -20.367 -6.024 1.00 87.62 101 GLN A CA 1
ATOM 791 C C . GLN A 1 101 ? -2.776 -21.490 -6.882 1.00 87.62 101 GLN A C 1
ATOM 793 O O . GLN A 1 101 ? -2.764 -22.640 -6.456 1.00 87.62 101 GLN A O 1
ATOM 798 N N . SER A 1 102 ? -2.247 -21.168 -8.066 1.00 87.31 102 SER A N 1
ATOM 799 C CA . SER A 1 102 ? -1.684 -22.167 -8.986 1.00 87.31 102 SER A CA 1
ATOM 800 C C . SER A 1 102 ? -0.253 -22.606 -8.650 1.00 87.31 102 SER A C 1
ATOM 802 O O . SER A 1 102 ? 0.121 -23.733 -8.975 1.00 87.31 102 SER A O 1
ATOM 804 N N . GLN A 1 103 ? 0.552 -21.753 -8.008 1.00 85.50 103 GLN A N 1
ATOM 805 C CA . GLN A 1 103 ? 1.975 -22.020 -7.753 1.00 85.50 103 GLN A CA 1
ATOM 806 C C . GLN A 1 103 ? 2.309 -22.373 -6.296 1.00 85.50 103 GLN A C 1
ATOM 808 O O . GLN A 1 103 ? 3.316 -23.049 -6.060 1.00 85.50 103 GLN A O 1
ATOM 813 N N . CYS A 1 104 ? 1.501 -21.922 -5.331 1.00 86.81 104 CYS A N 1
ATOM 814 C CA . CYS A 1 104 ? 1.863 -21.895 -3.911 1.00 86.81 104 CYS A CA 1
ATOM 815 C C . CYS A 1 104 ? 0.865 -22.610 -2.987 1.00 86.81 104 CYS A C 1
ATOM 817 O O . CYS A 1 104 ? 1.306 -23.284 -2.058 1.00 86.81 104 CYS A O 1
ATOM 819 N N . ALA A 1 105 ? -0.447 -22.479 -3.225 1.00 80.12 105 ALA A N 1
ATOM 820 C CA . ALA A 1 105 ? -1.481 -22.877 -2.259 1.00 80.12 105 ALA A CA 1
ATOM 821 C C . ALA A 1 105 ? -1.496 -24.381 -1.910 1.00 80.12 105 ALA A C 1
ATOM 823 O O . ALA A 1 105 ? -1.656 -24.731 -0.743 1.00 80.12 105 ALA A O 1
ATOM 824 N N . ASP A 1 106 ? -1.272 -25.259 -2.893 1.00 77.50 106 ASP A N 1
ATOM 825 C CA . ASP A 1 106 ? -1.258 -26.719 -2.693 1.00 77.50 106 ASP A CA 1
ATOM 826 C C . ASP A 1 106 ? 0.139 -27.284 -2.346 1.00 77.50 106 ASP A C 1
ATOM 828 O O . ASP A 1 106 ? 0.300 -28.493 -2.145 1.00 77.50 106 ASP A O 1
ATOM 832 N N . LYS A 1 107 ? 1.187 -26.445 -2.283 1.00 79.38 107 LYS A N 1
ATOM 833 C CA . LYS A 1 107 ? 2.550 -26.901 -1.964 1.00 79.38 107 LYS A CA 1
ATOM 834 C C . LYS A 1 107 ? 2.715 -27.092 -0.452 1.00 79.38 107 LYS A C 1
ATOM 836 O O . LYS A 1 107 ? 2.576 -26.162 0.336 1.00 79.38 107 LYS A O 1
ATOM 841 N N . VAL A 1 108 ? 3.097 -28.303 -0.039 1.00 72.38 108 VAL A N 1
ATOM 842 C CA . VAL A 1 108 ? 3.457 -28.597 1.359 1.00 72.38 108 VAL A CA 1
ATOM 843 C C . VAL A 1 108 ? 4.868 -28.084 1.643 1.00 72.38 108 VAL A C 1
ATOM 845 O O . VAL A 1 108 ? 5.865 -28.752 1.361 1.00 72.38 108 VAL A O 1
ATOM 848 N N . TRP A 1 109 ? 4.954 -26.890 2.221 1.00 73.00 109 TRP A N 1
ATOM 849 C CA . TRP A 1 109 ? 6.217 -26.273 2.609 1.00 73.00 109 TRP A CA 1
ATOM 850 C C . TRP A 1 109 ? 6.739 -26.851 3.927 1.00 73.00 109 TRP A C 1
ATOM 852 O O . TRP A 1 109 ? 6.227 -26.570 5.009 1.00 73.00 109 TRP A O 1
ATOM 862 N N . THR A 1 110 ? 7.791 -27.666 3.858 1.00 68.12 110 THR A N 1
ATOM 863 C CA . THR A 1 110 ? 8.515 -28.097 5.062 1.00 68.12 110 THR A CA 1
ATOM 864 C C . THR A 1 110 ? 9.280 -26.923 5.667 1.00 68.12 110 THR A C 1
ATOM 866 O O . THR A 1 110 ? 9.968 -26.210 4.935 1.00 68.12 110 THR A O 1
ATOM 869 N N . GLN A 1 111 ? 9.228 -26.761 6.991 1.00 59.50 111 GLN A N 1
ATOM 870 C CA . GLN A 1 111 ? 9.926 -25.691 7.707 1.00 59.50 111 GLN A CA 1
ATOM 871 C C . GLN A 1 111 ? 11.452 -25.907 7.674 1.00 59.50 111 GLN A C 1
ATOM 873 O O . GLN A 1 111 ? 12.038 -26.519 8.564 1.00 59.50 111 GLN A O 1
ATOM 878 N N . GLN A 1 112 ? 12.089 -25.419 6.610 1.00 66.19 112 GLN A N 1
ATOM 879 C CA . GLN A 1 112 ? 13.539 -25.329 6.452 1.00 66.19 112 GLN A CA 1
ATOM 880 C C . GLN A 1 112 ? 13.974 -23.869 6.579 1.00 66.19 112 GLN A C 1
ATOM 882 O O . GLN A 1 112 ? 13.280 -22.970 6.103 1.00 66.19 112 GLN A O 1
ATOM 887 N N . TYR A 1 113 ? 15.121 -23.643 7.220 1.00 63.94 113 TYR A N 1
ATOM 888 C CA . TYR A 1 113 ? 15.721 -22.321 7.365 1.00 63.94 113 TYR A CA 1
ATOM 889 C C . TYR A 1 113 ? 17.153 -22.344 6.802 1.00 63.94 113 TYR A C 1
ATOM 891 O O . TYR A 1 113 ? 17.960 -23.145 7.285 1.00 63.94 113 TYR A O 1
ATOM 899 N N . PRO A 1 114 ? 17.495 -21.493 5.815 1.00 68.62 114 PRO A N 1
ATOM 900 C CA . PRO A 1 114 ? 16.601 -20.580 5.094 1.00 68.62 114 PRO A CA 1
ATOM 901 C C . PRO A 1 114 ? 15.580 -21.322 4.198 1.00 68.62 114 PRO A C 1
ATOM 903 O O . PRO A 1 114 ? 15.814 -22.479 3.838 1.00 68.62 114 PRO A O 1
ATOM 906 N N . PRO A 1 115 ? 14.461 -20.674 3.822 1.00 77.94 115 PRO A N 1
ATOM 907 C CA . PRO A 1 115 ? 13.541 -21.196 2.813 1.00 77.94 115 PRO A CA 1
ATOM 908 C C . PRO A 1 115 ? 14.223 -21.317 1.438 1.00 77.94 115 PRO A C 1
ATOM 910 O O . PRO A 1 115 ? 15.191 -20.616 1.138 1.00 77.94 115 PRO A O 1
ATOM 913 N N . SER A 1 116 ? 13.707 -22.198 0.574 1.00 84.56 116 SER A N 1
ATOM 914 C CA . SER A 1 116 ? 14.142 -22.251 -0.827 1.00 84.56 116 SER A CA 1
ATOM 915 C C . SER A 1 116 ? 13.686 -20.993 -1.588 1.00 84.56 116 SER A C 1
ATOM 917 O O . SER A 1 116 ? 12.692 -20.381 -1.191 1.00 84.56 116 SER A O 1
ATOM 919 N N . PRO A 1 117 ? 14.335 -20.615 -2.709 1.00 85.56 117 PRO A N 1
ATOM 920 C CA . PRO A 1 117 ? 13.919 -19.451 -3.497 1.00 85.56 117 PRO A CA 1
ATOM 921 C C . PRO A 1 117 ? 12.452 -19.502 -3.953 1.00 85.56 117 PRO A C 1
ATOM 923 O O . PRO A 1 117 ? 11.768 -18.486 -3.920 1.00 85.56 117 PRO A O 1
ATOM 926 N N . GLU A 1 118 ? 11.938 -20.689 -4.305 1.00 85.00 118 GLU A N 1
ATOM 927 C CA . GLU A 1 118 ? 10.512 -20.881 -4.623 1.00 85.00 118 GLU A CA 1
ATOM 928 C C . GLU A 1 118 ? 9.595 -20.641 -3.417 1.00 85.00 118 GLU A C 1
ATOM 930 O O . GLU A 1 118 ? 8.527 -20.053 -3.564 1.00 85.00 118 GLU A O 1
ATOM 935 N N . HIS A 1 119 ? 9.997 -21.097 -2.225 1.00 84.88 119 HIS A N 1
ATOM 936 C CA . HIS A 1 119 ? 9.222 -20.888 -1.003 1.00 84.88 119 HIS A CA 1
ATOM 937 C C . HIS A 1 119 ? 9.196 -19.402 -0.632 1.00 84.88 119 HIS A C 1
ATOM 939 O O . HIS A 1 119 ? 8.135 -18.872 -0.315 1.00 84.88 119 HIS A O 1
ATOM 945 N N . GLN A 1 120 ? 10.339 -18.717 -0.743 1.00 87.25 120 GLN A N 1
ATOM 946 C CA . GLN A 1 120 ? 10.433 -17.282 -0.489 1.00 87.25 120 GLN A CA 1
ATOM 947 C C . GLN A 1 120 ? 9.560 -16.479 -1.464 1.00 87.25 120 GLN A C 1
ATOM 949 O O . GLN A 1 120 ? 8.761 -15.667 -1.014 1.00 87.25 120 GLN A O 1
ATOM 954 N N . ALA A 1 121 ? 9.605 -16.780 -2.767 1.00 86.75 121 ALA A N 1
ATOM 955 C CA . ALA A 1 121 ? 8.749 -16.122 -3.757 1.00 86.75 121 ALA A CA 1
ATOM 956 C C . ALA A 1 121 ? 7.245 -16.283 -3.448 1.00 86.75 121 ALA A C 1
ATOM 958 O O . ALA A 1 121 ? 6.473 -15.342 -3.620 1.00 86.75 121 ALA A O 1
ATOM 959 N N . CYS A 1 122 ? 6.826 -17.447 -2.942 1.00 88.56 122 CYS A N 1
ATOM 960 C CA . CYS A 1 122 ? 5.449 -17.663 -2.493 1.00 88.56 122 CYS A CA 1
ATOM 961 C C . CYS A 1 122 ? 5.091 -16.870 -1.222 1.00 88.56 122 CYS A C 1
ATOM 963 O O . CYS A 1 122 ? 3.981 -16.348 -1.143 1.00 88.56 122 CYS A O 1
ATOM 965 N N . ILE A 1 123 ? 6.012 -16.743 -0.259 1.00 86.38 123 ILE A N 1
ATOM 966 C CA . ILE A 1 123 ? 5.840 -15.896 0.938 1.00 86.38 123 ILE A CA 1
ATOM 967 C C . ILE A 1 123 ? 5.713 -14.418 0.540 1.00 86.38 123 ILE A C 1
ATOM 969 O O . ILE A 1 123 ? 4.845 -13.709 1.051 1.00 86.38 123 ILE A O 1
ATOM 973 N N . ASP A 1 124 ? 6.551 -13.957 -0.389 1.00 87.00 124 ASP A N 1
ATOM 974 C CA . ASP A 1 124 ? 6.568 -12.569 -0.853 1.00 87.00 124 ASP A CA 1
ATOM 975 C C . ASP A 1 124 ? 5.295 -12.224 -1.647 1.00 87.00 124 ASP A C 1
ATOM 977 O O . ASP A 1 124 ? 4.726 -11.145 -1.469 1.00 87.00 124 ASP A O 1
ATOM 981 N N . LEU A 1 125 ? 4.791 -13.161 -2.462 1.00 88.12 125 LEU A N 1
ATOM 982 C CA . LEU A 1 125 ? 3.528 -13.021 -3.196 1.00 88.12 125 LEU A CA 1
ATOM 983 C C . LEU A 1 125 ? 2.309 -12.976 -2.256 1.00 88.12 125 LEU A C 1
ATOM 985 O O . LEU A 1 125 ? 1.473 -12.084 -2.382 1.00 88.12 125 LEU A O 1
ATOM 989 N N . ASP A 1 126 ? 2.233 -13.885 -1.280 1.00 88.81 126 ASP A N 1
ATOM 990 C CA . ASP A 1 126 ? 1.206 -13.902 -0.225 1.00 88.81 126 ASP A CA 1
ATOM 991 C C . ASP A 1 126 ? 1.205 -12.597 0.592 1.00 88.81 126 ASP A C 1
ATOM 993 O O . ASP A 1 126 ? 0.161 -11.978 0.816 1.00 88.81 126 ASP A O 1
ATOM 997 N N . LYS A 1 127 ? 2.394 -12.111 0.970 1.00 86.38 127 LYS A N 1
ATOM 998 C CA . LYS A 1 127 ? 2.566 -10.805 1.616 1.00 86.38 127 LYS A CA 1
ATOM 999 C C . LYS A 1 127 ? 2.040 -9.663 0.736 1.00 86.38 127 LYS A C 1
ATOM 1001 O O . LYS A 1 127 ? 1.284 -8.833 1.232 1.00 86.38 127 LYS A O 1
ATOM 1006 N N . ASN A 1 128 ? 2.387 -9.634 -0.552 1.00 87.25 128 ASN A N 1
ATOM 1007 C CA . ASN A 1 128 ? 1.951 -8.584 -1.476 1.00 87.25 128 ASN A CA 1
ATOM 1008 C C . ASN A 1 128 ? 0.422 -8.557 -1.669 1.00 87.25 128 ASN A C 1
ATOM 1010 O O . ASN A 1 128 ? -0.181 -7.482 -1.668 1.00 87.25 128 ASN A O 1
ATOM 1014 N N . ILE A 1 129 ? -0.210 -9.732 -1.771 1.00 87.62 129 ILE A N 1
ATOM 1015 C CA . ILE A 1 129 ? -1.672 -9.875 -1.829 1.00 87.62 129 ILE A CA 1
ATOM 1016 C C . ILE A 1 129 ? -2.303 -9.313 -0.549 1.00 87.62 129 ILE A C 1
ATOM 1018 O O . ILE A 1 129 ? -3.186 -8.461 -0.639 1.00 87.62 129 ILE A O 1
ATOM 1022 N N . ARG A 1 130 ? -1.811 -9.707 0.637 1.00 86.50 130 ARG A N 1
ATOM 1023 C CA . ARG A 1 130 ? -2.316 -9.190 1.922 1.00 86.50 130 ARG A CA 1
ATOM 1024 C C . ARG A 1 130 ? -2.176 -7.674 2.062 1.00 86.50 130 ARG A C 1
ATOM 1026 O O . ARG A 1 130 ? -3.098 -7.040 2.564 1.00 86.50 130 ARG A O 1
ATOM 1033 N N . GLU A 1 131 ? -1.057 -7.091 1.631 1.00 86.06 131 GLU A N 1
ATOM 1034 C CA . GLU A 1 131 ? -0.841 -5.635 1.657 1.00 86.06 131 GLU A CA 1
ATOM 1035 C C . GLU A 1 131 ? -1.848 -4.894 0.758 1.00 86.06 131 GLU A C 1
ATOM 1037 O O . GLU A 1 131 ? -2.430 -3.890 1.173 1.00 86.06 131 GLU A O 1
ATOM 1042 N N . LYS A 1 132 ? -2.107 -5.409 -0.453 1.00 86.44 132 LYS A N 1
ATOM 1043 C CA . LYS A 1 132 ? -3.114 -4.862 -1.379 1.00 86.44 132 LYS A CA 1
ATOM 1044 C C . LYS A 1 132 ? -4.539 -4.985 -0.828 1.00 86.44 132 LYS A C 1
ATOM 1046 O O . LYS A 1 132 ? -5.287 -4.011 -0.872 1.00 86.44 132 LYS A O 1
ATOM 1051 N N . GLU A 1 133 ? -4.908 -6.143 -0.280 1.00 86.44 133 GLU A N 1
ATOM 1052 C CA . GLU A 1 133 ? -6.235 -6.370 0.314 1.00 86.44 133 GLU A CA 1
ATOM 1053 C C . GLU A 1 133 ? -6.468 -5.509 1.564 1.00 86.44 133 GLU A C 1
ATOM 1055 O O . GLU A 1 133 ? -7.547 -4.939 1.720 1.00 86.44 133 GLU A O 1
ATOM 1060 N N . ALA A 1 134 ? -5.454 -5.342 2.421 1.00 83.94 134 ALA A N 1
ATOM 1061 C CA . ALA A 1 134 ? -5.522 -4.435 3.567 1.00 83.94 134 ALA A CA 1
ATOM 1062 C C . ALA A 1 134 ? -5.719 -2.972 3.131 1.00 83.94 134 ALA A C 1
ATOM 1064 O O . ALA A 1 134 ? -6.488 -2.244 3.751 1.00 83.94 134 ALA A O 1
ATOM 1065 N N . LEU A 1 135 ? -5.090 -2.544 2.032 1.00 87.19 135 LEU A N 1
ATOM 1066 C CA . LEU A 1 135 ? -5.295 -1.201 1.492 1.00 87.19 135 LEU A CA 1
ATOM 1067 C C . LEU A 1 135 ? -6.695 -1.017 0.868 1.00 87.19 135 LEU A C 1
ATOM 1069 O O . LEU A 1 135 ? -7.304 0.035 1.059 1.00 87.19 135 LEU A O 1
ATOM 1073 N N . GLU A 1 136 ? -7.245 -2.018 0.165 1.00 83.38 136 GLU A N 1
ATOM 1074 C CA . GLU A 1 136 ? -8.641 -1.972 -0.313 1.00 83.38 136 GLU A CA 1
ATOM 1075 C C . GLU A 1 136 ? -9.633 -1.917 0.863 1.00 83.38 136 GLU A C 1
ATOM 1077 O O . GLU A 1 136 ? -10.594 -1.142 0.824 1.00 83.38 136 GLU A O 1
ATOM 1082 N N . HIS A 1 137 ? -9.371 -2.673 1.934 1.00 83.56 137 HIS A N 1
ATOM 1083 C CA . HIS A 1 137 ? -10.126 -2.598 3.183 1.00 83.56 137 HIS A CA 1
ATOM 1084 C C . HIS A 1 137 ? -10.094 -1.186 3.781 1.00 83.56 137 HIS A C 1
ATOM 1086 O O . HIS A 1 137 ? -11.152 -0.599 4.001 1.00 83.56 137 HIS A O 1
ATOM 1092 N N . ASP A 1 138 ? -8.910 -0.609 3.992 1.00 84.88 138 ASP A N 1
ATOM 1093 C CA . ASP A 1 138 ? -8.766 0.691 4.656 1.00 84.88 138 ASP A CA 1
ATOM 1094 C C . ASP A 1 138 ? -9.441 1.816 3.854 1.00 84.88 138 ASP A C 1
ATOM 1096 O O . ASP A 1 138 ? -10.166 2.637 4.422 1.00 84.88 138 ASP A O 1
ATOM 1100 N N . ARG A 1 139 ? -9.312 1.797 2.517 1.00 84.62 139 ARG A N 1
ATOM 1101 C CA . ARG A 1 139 ? -10.034 2.707 1.606 1.00 84.62 139 ARG A CA 1
ATOM 1102 C C . ARG A 1 139 ? -11.553 2.552 1.731 1.00 84.62 139 ARG A C 1
ATOM 1104 O O . ARG A 1 139 ? -12.264 3.555 1.803 1.00 84.62 139 ARG A O 1
ATOM 1111 N N . SER A 1 140 ? -12.051 1.317 1.811 1.00 82.38 140 SER A N 1
ATOM 1112 C CA . SER A 1 140 ? -13.485 1.023 1.962 1.00 82.38 140 SER A CA 1
ATOM 1113 C C . SER A 1 140 ? -14.025 1.467 3.330 1.00 82.38 140 SER A C 1
ATOM 1115 O O . SER A 1 140 ? -15.118 2.035 3.413 1.00 82.38 140 SER A O 1
ATOM 1117 N N . GLN A 1 141 ? -13.239 1.293 4.401 1.00 81.81 141 GLN A N 1
ATOM 1118 C CA . GLN A 1 141 ? -13.562 1.807 5.736 1.00 81.81 141 GLN A CA 1
ATOM 1119 C C . GLN A 1 141 ? -13.605 3.335 5.744 1.00 81.81 141 GLN A C 1
ATOM 1121 O O . GLN A 1 141 ? -14.577 3.911 6.226 1.00 81.81 141 GLN A O 1
ATOM 1126 N N . TYR A 1 142 ? -12.609 4.004 5.158 1.00 84.25 142 TYR A N 1
ATOM 1127 C CA . TYR A 1 142 ? -12.594 5.463 5.063 1.00 84.25 142 TYR A CA 1
ATOM 1128 C C . TYR A 1 142 ? -13.798 5.993 4.273 1.00 84.25 142 TYR A C 1
ATOM 1130 O O . TYR A 1 142 ? -14.474 6.926 4.713 1.00 84.25 142 TYR A O 1
ATOM 1138 N N . GLN A 1 143 ? -14.130 5.364 3.143 1.00 81.38 143 GLN A N 1
ATOM 1139 C CA . GLN A 1 143 ? -15.293 5.752 2.349 1.00 81.38 143 GLN A CA 1
ATOM 1140 C C . GLN A 1 143 ? -16.610 5.578 3.126 1.00 81.38 143 GLN A C 1
ATOM 1142 O O . GLN A 1 143 ? -17.453 6.470 3.099 1.00 81.38 143 GLN A O 1
ATOM 1147 N N . THR A 1 144 ? -16.756 4.484 3.877 1.00 80.62 144 THR A N 1
ATOM 1148 C CA . THR A 1 144 ? -17.971 4.185 4.657 1.00 80.62 144 THR A CA 1
ATOM 1149 C C . THR A 1 144 ? -18.102 5.043 5.921 1.00 80.62 144 THR A C 1
ATOM 1151 O O . THR A 1 144 ? -19.205 5.440 6.292 1.00 80.62 144 THR A O 1
ATOM 1154 N N . GLN A 1 145 ? -16.993 5.315 6.617 1.00 79.44 145 GLN A N 1
ATOM 1155 C CA . GLN A 1 145 ? -17.006 5.919 7.954 1.00 79.44 145 GLN A CA 1
ATOM 1156 C C . GLN A 1 145 ? -16.670 7.416 7.976 1.00 79.44 145 GLN A C 1
ATOM 1158 O O . GLN A 1 145 ? -17.059 8.103 8.927 1.00 79.44 145 GLN A O 1
ATOM 1163 N N . CYS A 1 146 ? -15.948 7.921 6.969 1.00 82.81 146 CYS A N 1
ATOM 1164 C CA . CYS A 1 146 ? -15.288 9.229 7.014 1.00 82.81 146 CYS A CA 1
ATOM 1165 C C . CYS A 1 146 ? -15.636 10.158 5.839 1.00 82.81 146 CYS A C 1
ATOM 1167 O O . CYS A 1 146 ? -15.802 11.355 6.071 1.00 82.81 146 CYS A O 1
ATOM 1169 N N . ALA A 1 147 ? -15.753 9.640 4.609 1.00 75.38 147 ALA A N 1
ATOM 1170 C CA . ALA A 1 147 ? -15.823 10.467 3.395 1.00 75.38 147 ALA A CA 1
ATOM 1171 C C . ALA A 1 147 ? -17.062 11.382 3.311 1.00 75.38 147 ALA A C 1
ATOM 1173 O O . ALA A 1 147 ? -16.935 12.540 2.919 1.00 75.38 147 ALA A O 1
ATOM 1174 N N . ASP A 1 148 ? -18.235 10.898 3.733 1.00 71.19 148 ASP A N 1
ATOM 1175 C CA . ASP A 1 148 ? -19.490 11.669 3.705 1.00 71.19 148 ASP A CA 1
ATOM 1176 C C . ASP A 1 148 ? -19.739 12.498 4.987 1.00 71.19 148 ASP A C 1
ATOM 1178 O O . ASP A 1 148 ? -20.741 13.214 5.095 1.00 71.19 148 ASP A O 1
ATOM 1182 N N . LYS A 1 149 ? -18.851 12.425 5.994 1.00 75.12 149 LYS A N 1
ATOM 1183 C CA . LYS A 1 149 ? -19.013 13.172 7.252 1.00 75.12 149 LYS A CA 1
ATOM 1184 C C . LYS A 1 149 ? -18.569 14.631 7.084 1.00 75.12 149 LYS A C 1
ATOM 1186 O O . LYS A 1 149 ? -17.423 14.929 6.760 1.00 75.12 149 LYS A O 1
ATOM 1191 N N . VAL A 1 150 ? -19.467 15.570 7.393 1.00 70.75 150 VAL A N 1
ATOM 1192 C CA . VAL A 1 150 ? -19.141 17.006 7.452 1.00 70.75 150 VAL A CA 1
ATOM 1193 C C . VAL A 1 150 ? -18.432 17.315 8.772 1.00 70.75 150 VAL A C 1
ATOM 1195 O O . VAL A 1 150 ? -19.064 17.538 9.807 1.00 70.75 150 VAL A O 1
ATOM 1198 N N . TRP A 1 151 ? -17.104 17.343 8.736 1.00 72.38 151 TRP A N 1
ATOM 1199 C CA . TRP A 1 151 ? -16.278 17.646 9.901 1.00 72.38 151 TRP A CA 1
ATOM 1200 C C . TRP A 1 151 ? -16.250 19.148 10.202 1.00 72.38 151 TRP A C 1
ATOM 1202 O O . TRP A 1 151 ? -15.721 19.954 9.437 1.00 72.38 151 TRP A O 1
ATOM 1212 N N . THR A 1 152 ? -16.803 19.546 11.351 1.00 67.31 152 THR A N 1
ATOM 1213 C CA . THR A 1 152 ? -16.622 20.919 11.852 1.00 67.31 152 THR A CA 1
ATOM 1214 C C . THR A 1 152 ? -15.205 21.100 12.395 1.00 67.31 152 THR A C 1
ATOM 1216 O O . THR A 1 152 ? -14.706 20.244 13.125 1.00 67.31 152 THR A O 1
ATOM 1219 N N . GLN A 1 153 ? -14.559 22.221 12.061 1.00 60.72 153 GLN A N 1
ATOM 1220 C CA . GLN A 1 153 ? -13.201 22.542 12.509 1.00 60.72 153 GLN A CA 1
ATOM 1221 C C . GLN A 1 153 ? -13.196 22.934 14.000 1.00 60.72 153 GLN A C 1
ATOM 1223 O O . GLN A 1 153 ? -13.172 24.110 14.358 1.00 60.72 153 GLN A O 1
ATOM 1228 N N . GLN A 1 154 ? -13.258 21.929 14.872 1.00 66.31 154 GLN A N 1
ATOM 1229 C CA . GLN A 1 154 ? -13.031 22.049 16.312 1.00 66.31 154 GLN A CA 1
ATOM 1230 C C . GLN A 1 154 ? -11.597 21.629 16.648 1.00 66.31 154 GLN A C 1
ATOM 1232 O O . GLN A 1 154 ? -11.057 20.711 16.030 1.00 66.31 154 GLN A O 1
ATOM 1237 N N . TYR A 1 155 ? -10.990 22.302 17.628 1.00 60.97 155 TYR A N 1
ATOM 1238 C CA . TYR A 1 155 ? -9.663 21.961 18.134 1.00 60.97 155 TYR A CA 1
ATOM 1239 C C . TYR A 1 155 ? -9.703 21.767 19.662 1.00 60.97 155 TYR A C 1
ATOM 1241 O O . TYR A 1 155 ? -10.119 22.696 20.361 1.00 60.97 155 TYR A O 1
ATOM 1249 N N . PRO A 1 156 ? -9.262 20.611 20.196 1.00 67.81 156 PRO A N 1
ATOM 1250 C CA . PRO A 1 156 ? -8.836 19.417 19.457 1.00 67.81 156 PRO A CA 1
ATOM 1251 C C . PRO A 1 156 ? -9.998 18.762 18.675 1.00 67.81 156 PRO A C 1
ATOM 1253 O O . PRO A 1 156 ? -11.163 18.987 19.017 1.00 67.81 156 PRO A O 1
ATOM 1256 N N . PRO A 1 157 ? -9.707 17.968 17.627 1.00 77.19 157 PRO A N 1
ATOM 1257 C CA . PRO A 1 157 ? -10.717 17.162 16.942 1.00 77.19 157 PRO A CA 1
ATOM 1258 C C . PRO A 1 157 ? -11.350 16.131 17.892 1.00 77.19 157 PRO A C 1
ATOM 1260 O O . PRO A 1 157 ? -10.751 15.730 18.893 1.00 77.19 157 PRO A O 1
ATOM 1263 N N . SER A 1 158 ? -12.569 15.679 17.581 1.00 83.19 158 SER A N 1
ATOM 1264 C CA . SER A 1 158 ? -13.186 14.566 18.312 1.00 83.19 158 SER A CA 1
ATOM 1265 C C . SER A 1 158 ? -12.424 13.254 18.054 1.00 83.19 158 SER A C 1
ATOM 1267 O O . SER A 1 158 ? -11.799 13.125 17.000 1.00 83.19 158 SER A O 1
ATOM 1269 N N . PRO A 1 159 ? -12.500 12.248 18.949 1.00 83.94 159 PRO A N 1
ATOM 1270 C CA . PRO A 1 159 ? -11.825 10.964 18.739 1.00 83.94 159 PRO A CA 1
ATOM 1271 C C . PRO A 1 159 ? -12.192 10.278 17.413 1.00 83.94 159 PRO A C 1
ATOM 1273 O O . PRO A 1 159 ? -11.318 9.734 16.751 1.00 83.94 159 PRO A O 1
ATOM 1276 N N . GLU A 1 160 ? -13.457 10.368 16.979 1.00 83.50 160 GLU A N 1
ATOM 1277 C CA . GLU A 1 160 ? -13.889 9.872 15.661 1.00 83.50 160 GLU A CA 1
ATOM 1278 C C . GLU A 1 160 ? -13.243 10.632 14.494 1.00 83.50 160 GLU A C 1
ATOM 1280 O O . GLU A 1 160 ? -12.866 10.025 13.496 1.00 83.50 160 GLU A O 1
ATOM 1285 N N . HIS A 1 161 ? -13.119 11.959 14.605 1.00 83.88 161 HIS A N 1
ATOM 1286 C CA . HIS A 1 161 ? -12.484 12.774 13.571 1.00 83.88 161 HIS A CA 1
ATOM 1287 C C . HIS A 1 161 ? -10.986 12.466 13.490 1.00 83.88 161 HIS A C 1
ATOM 1289 O O . HIS A 1 161 ? -10.458 12.310 12.394 1.00 83.88 161 HIS A O 1
ATOM 1295 N N . GLN A 1 162 ? -10.322 12.305 14.640 1.00 86.19 162 GLN A N 1
ATOM 1296 C CA . GLN A 1 162 ? -8.916 11.916 14.694 1.00 86.19 162 GLN A CA 1
ATOM 1297 C C . GLN A 1 162 ? -8.693 10.529 14.079 1.00 86.19 162 GLN A C 1
ATOM 1299 O O . GLN A 1 162 ? -7.830 10.398 13.223 1.00 86.19 162 GLN A O 1
ATOM 1304 N N . ALA A 1 163 ? -9.527 9.533 14.401 1.00 85.31 163 ALA A N 1
ATOM 1305 C CA . ALA A 1 163 ? -9.435 8.203 13.793 1.00 85.31 163 ALA A CA 1
ATOM 1306 C C . ALA A 1 163 ? -9.568 8.239 12.255 1.00 85.31 163 ALA A C 1
ATOM 1308 O O . ALA A 1 163 ? -8.848 7.532 11.556 1.00 85.31 163 ALA A O 1
ATOM 1309 N N . CYS A 1 164 ? -10.440 9.099 11.716 1.00 87.00 164 CYS A N 1
ATOM 1310 C CA . CYS A 1 164 ? -10.549 9.310 10.271 1.00 87.00 164 CYS A CA 1
ATOM 1311 C C . CYS A 1 164 ? -9.322 10.010 9.659 1.00 87.00 164 CYS A C 1
ATOM 1313 O O . CYS A 1 164 ? -8.925 9.654 8.551 1.00 87.00 164 CYS A O 1
ATOM 1315 N N . ILE A 1 165 ? -8.707 10.968 10.363 1.00 86.00 165 ILE A N 1
ATOM 1316 C CA . ILE A 1 165 ? -7.448 11.617 9.948 1.00 86.00 165 ILE A CA 1
ATOM 1317 C C . ILE A 1 165 ? -6.293 10.605 9.946 1.00 86.00 165 ILE A C 1
ATOM 1319 O O . ILE A 1 165 ? -5.503 10.571 9.002 1.00 86.00 165 ILE A O 1
ATOM 1323 N N . ASP A 1 166 ? -6.210 9.762 10.975 1.00 86.69 166 ASP A N 1
ATOM 1324 C CA . ASP A 1 166 ? -5.162 8.750 11.124 1.00 86.69 166 ASP A CA 1
ATOM 1325 C C . ASP A 1 166 ? -5.294 7.655 10.048 1.00 86.69 166 ASP A C 1
ATOM 1327 O O . ASP A 1 166 ? -4.294 7.241 9.456 1.00 86.69 166 ASP A O 1
ATOM 1331 N N . LEU A 1 167 ? -6.527 7.240 9.727 1.00 87.38 167 LEU A N 1
ATOM 1332 C CA . LEU A 1 167 ? -6.828 6.299 8.642 1.00 87.38 167 LEU A CA 1
ATOM 1333 C C . LEU A 1 167 ? -6.469 6.875 7.261 1.00 87.38 167 LEU A C 1
ATOM 1335 O O . LEU A 1 167 ? -5.798 6.209 6.476 1.00 87.38 167 LEU A O 1
ATOM 1339 N N . ASP A 1 168 ? -6.845 8.126 6.982 1.00 88.81 168 ASP A N 1
ATOM 1340 C CA . ASP A 1 168 ? -6.463 8.860 5.764 1.00 88.81 168 ASP A CA 1
ATOM 1341 C C . ASP A 1 168 ? -4.934 9.007 5.634 1.00 88.81 168 ASP A C 1
ATOM 1343 O O . ASP A 1 168 ? -4.370 8.788 4.558 1.00 88.81 168 ASP A O 1
ATOM 1347 N N . LYS A 1 169 ? -4.226 9.292 6.740 1.00 87.38 169 LYS A N 1
ATOM 1348 C CA . LYS A 1 169 ? -2.754 9.283 6.757 1.00 87.38 169 LYS A CA 1
ATOM 1349 C C . LYS A 1 169 ? -2.207 7.897 6.403 1.00 87.38 169 LYS A C 1
ATOM 1351 O O . LYS A 1 169 ? -1.338 7.802 5.540 1.00 87.38 169 LYS A O 1
ATOM 1356 N N . ASN A 1 170 ? -2.732 6.834 7.013 1.00 87.75 170 ASN A N 1
ATOM 1357 C CA . ASN A 1 170 ? -2.258 5.469 6.783 1.00 87.75 170 ASN A CA 1
ATOM 1358 C C . ASN A 1 170 ? -2.474 4.997 5.333 1.00 87.75 170 ASN A C 1
ATOM 1360 O O . ASN A 1 170 ? -1.570 4.404 4.744 1.00 87.75 170 ASN A O 1
ATOM 1364 N N . ILE A 1 171 ? -3.628 5.319 4.736 1.00 89.44 171 ILE A N 1
ATOM 1365 C CA . ILE A 1 171 ? -3.918 5.052 3.319 1.00 89.44 171 ILE A CA 1
ATOM 1366 C C . ILE A 1 171 ? -2.899 5.772 2.431 1.00 89.44 171 ILE A C 1
ATOM 1368 O O . ILE A 1 171 ? -2.279 5.127 1.586 1.00 89.44 171 ILE A O 1
ATOM 1372 N N . ARG A 1 172 ? -2.660 7.074 2.651 1.00 89.50 172 ARG A N 1
ATOM 1373 C CA . ARG A 1 172 ? -1.663 7.839 1.880 1.00 89.50 172 ARG A CA 1
ATOM 1374 C C . ARG A 1 172 ? -0.245 7.289 2.020 1.00 89.50 172 ARG A C 1
ATOM 1376 O O . ARG A 1 172 ? 0.465 7.218 1.022 1.00 89.50 172 ARG A O 1
ATOM 1383 N N . GLU A 1 173 ? 0.174 6.902 3.226 1.00 88.69 173 GLU A N 1
ATOM 1384 C CA . GLU A 1 173 ? 1.493 6.299 3.470 1.00 88.69 173 GLU A CA 1
ATOM 1385 C C . GLU A 1 173 ? 1.665 4.995 2.664 1.00 88.69 173 GLU A C 1
ATOM 1387 O O . GLU A 1 173 ? 2.671 4.827 1.966 1.00 88.69 173 GLU A O 1
ATOM 1392 N N . LYS A 1 174 ? 0.655 4.111 2.688 1.00 89.44 174 LYS A N 1
ATOM 1393 C CA . LYS A 1 174 ? 0.628 2.848 1.927 1.00 89.44 174 LYS A CA 1
ATOM 1394 C C . LYS A 1 174 ? 0.590 3.070 0.412 1.00 89.44 174 LYS A C 1
ATOM 1396 O O . LYS A 1 174 ? 1.380 2.461 -0.309 1.00 89.44 174 LYS A O 1
ATOM 1401 N N . GLU A 1 175 ? -0.281 3.953 -0.083 1.00 89.50 175 GLU A N 1
ATOM 1402 C CA . GLU A 1 175 ? -0.363 4.303 -1.510 1.00 89.50 175 GLU A CA 1
ATOM 1403 C C . GLU A 1 175 ? 0.960 4.897 -2.019 1.00 89.50 175 GLU A C 1
ATOM 1405 O O . GLU A 1 175 ? 1.431 4.533 -3.098 1.00 89.50 175 GLU A O 1
ATOM 1410 N N . ALA A 1 176 ? 1.607 5.762 -1.232 1.00 89.00 176 ALA A N 1
ATOM 1411 C CA . ALA A 1 176 ? 2.886 6.358 -1.595 1.00 89.00 176 ALA A CA 1
ATOM 1412 C C . ALA A 1 176 ? 4.036 5.330 -1.592 1.00 89.00 176 ALA A C 1
ATOM 1414 O O . ALA A 1 176 ? 4.921 5.407 -2.445 1.00 89.00 176 ALA A O 1
ATOM 1415 N N . LEU A 1 177 ? 4.037 4.349 -0.678 1.00 90.38 177 LEU A N 1
ATOM 1416 C CA . LEU A 1 177 ? 4.997 3.237 -0.700 1.00 90.38 177 LEU A CA 1
ATOM 1417 C C . LEU A 1 177 ? 4.779 2.315 -1.911 1.00 90.38 177 LEU A C 1
ATOM 1419 O O . LEU A 1 177 ? 5.749 1.938 -2.569 1.00 90.38 177 LEU A O 1
ATOM 1423 N N . GLN A 1 178 ? 3.528 1.988 -2.254 1.00 88.19 178 GLN A N 1
ATOM 1424 C CA . GLN A 1 178 ? 3.221 1.227 -3.471 1.00 88.19 178 GLN A CA 1
ATOM 1425 C C . GLN A 1 178 ? 3.658 1.980 -4.734 1.00 88.19 178 GLN A C 1
ATOM 1427 O O . GLN A 1 178 ? 4.289 1.381 -5.600 1.00 88.19 178 GLN A O 1
ATOM 1432 N N . HIS A 1 179 ? 3.406 3.290 -4.808 1.00 89.56 179 HIS A N 1
ATOM 1433 C CA . HIS A 1 179 ? 3.878 4.140 -5.900 1.00 89.56 179 HIS A CA 1
ATOM 1434 C C . HIS A 1 179 ? 5.408 4.117 -6.030 1.00 89.56 179 HIS A C 1
ATOM 1436 O O . HIS A 1 179 ? 5.921 3.875 -7.120 1.00 89.56 179 HIS A O 1
ATOM 1442 N N . ASP A 1 180 ? 6.139 4.331 -4.931 1.00 90.25 180 ASP A N 1
ATOM 1443 C CA . ASP A 1 180 ? 7.604 4.346 -4.950 1.00 90.25 180 ASP A CA 1
ATOM 1444 C C . ASP A 1 180 ? 8.176 2.972 -5.361 1.00 90.25 180 ASP A C 1
ATOM 1446 O O . ASP A 1 180 ? 9.083 2.912 -6.194 1.00 90.25 180 ASP A O 1
ATOM 1450 N N . ARG A 1 181 ? 7.599 1.860 -4.870 1.00 90.00 181 ARG A N 1
ATOM 1451 C CA . ARG A 1 181 ? 7.943 0.492 -5.308 1.00 90.00 181 ARG A CA 1
ATOM 1452 C C . ARG A 1 181 ? 7.685 0.279 -6.805 1.00 90.00 181 ARG A C 1
ATOM 1454 O O . ARG A 1 181 ? 8.556 -0.249 -7.493 1.00 90.00 181 ARG A O 1
ATOM 1461 N N . SER A 1 182 ? 6.526 0.693 -7.325 1.00 88.00 182 SER A N 1
ATOM 1462 C CA . SER A 1 182 ? 6.206 0.598 -8.759 1.00 88.00 182 SER A CA 1
ATOM 1463 C C . SER A 1 182 ? 7.167 1.429 -9.608 1.00 88.00 182 SER A C 1
ATOM 1465 O O . SER A 1 182 ? 7.705 0.928 -10.592 1.00 88.00 182 SER A O 1
ATOM 1467 N N . GLN A 1 183 ? 7.464 2.661 -9.184 1.00 89.06 183 GLN A N 1
ATOM 1468 C CA . GLN A 1 183 ? 8.441 3.516 -9.850 1.00 89.06 183 GLN A CA 1
ATOM 1469 C C . GLN A 1 183 ? 9.829 2.858 -9.884 1.00 89.06 183 GLN A C 1
ATOM 1471 O O . GLN A 1 183 ? 10.495 2.890 -10.918 1.00 89.06 183 GLN A O 1
ATOM 1476 N N . TYR A 1 184 ? 10.264 2.239 -8.782 1.00 90.38 184 TYR A N 1
ATOM 1477 C CA . TYR A 1 184 ? 11.536 1.522 -8.732 1.00 90.38 184 TYR A CA 1
ATOM 1478 C C . TYR A 1 184 ? 11.543 0.307 -9.670 1.00 90.38 184 TYR A C 1
ATOM 1480 O O . TYR A 1 184 ? 12.527 0.083 -10.378 1.00 90.38 184 TYR A O 1
ATOM 1488 N N . GLN A 1 185 ? 10.443 -0.446 -9.744 1.00 88.38 185 GLN A N 1
ATOM 1489 C CA . GLN A 1 185 ? 10.324 -1.568 -10.674 1.00 88.38 185 GLN A CA 1
ATOM 1490 C C . GLN A 1 185 ? 10.444 -1.107 -12.137 1.00 88.38 185 GLN A C 1
ATOM 1492 O O . GLN A 1 185 ? 11.257 -1.651 -12.881 1.00 88.38 185 GLN A O 1
ATOM 1497 N N . ASP A 1 186 ? 9.712 -0.058 -12.523 1.00 86.38 186 ASP A N 1
ATOM 1498 C CA . ASP A 1 186 ? 9.691 0.470 -13.895 1.00 86.38 186 ASP A CA 1
ATOM 1499 C C . ASP A 1 186 ? 11.013 1.142 -14.314 1.00 86.38 186 ASP A C 1
ATOM 1501 O O . ASP A 1 186 ? 11.384 1.142 -15.492 1.00 86.38 186 ASP A O 1
ATOM 1505 N N . GLN A 1 187 ? 11.715 1.780 -13.370 1.00 86.94 187 GLN A N 1
ATOM 1506 C CA . GLN A 1 187 ? 12.857 2.653 -13.671 1.00 86.94 187 GLN A CA 1
ATOM 1507 C C . GLN A 1 187 ? 14.218 2.049 -13.313 1.00 86.94 187 GLN A C 1
ATOM 1509 O O . GLN A 1 187 ? 15.217 2.473 -13.899 1.00 86.94 187 GLN A O 1
ATOM 1514 N N . CYS A 1 188 ? 14.274 1.086 -12.388 1.00 89.00 188 CYS A N 1
ATOM 1515 C CA . CYS A 1 188 ? 15.512 0.672 -11.724 1.00 89.00 188 CYS A CA 1
ATOM 1516 C C . CYS A 1 188 ? 15.762 -0.843 -11.735 1.00 89.00 188 CYS A C 1
ATOM 1518 O O . CYS A 1 188 ? 16.898 -1.239 -11.983 1.00 89.00 188 CYS A O 1
ATOM 1520 N N . ALA A 1 189 ? 14.746 -1.680 -11.485 1.00 81.94 189 ALA A N 1
ATOM 1521 C CA . ALA A 1 189 ? 14.938 -3.101 -11.156 1.00 81.94 189 ALA A CA 1
ATOM 1522 C C . ALA A 1 189 ? 15.715 -3.914 -12.213 1.00 81.94 189 ALA A C 1
ATOM 1524 O O . ALA A 1 189 ? 16.622 -4.664 -11.856 1.00 81.94 189 ALA A O 1
ATOM 1525 N N . ASP A 1 190 ? 15.418 -3.716 -13.501 1.00 82.25 190 ASP A N 1
ATOM 1526 C CA . ASP A 1 190 ? 16.077 -4.425 -14.612 1.00 82.25 190 ASP A CA 1
ATOM 1527 C C . ASP A 1 190 ? 17.246 -3.637 -15.245 1.00 82.25 190 ASP A C 1
ATOM 1529 O O . ASP A 1 190 ? 17.778 -4.019 -16.295 1.00 82.25 190 ASP A O 1
ATOM 1533 N N . ARG A 1 191 ? 17.664 -2.505 -14.655 1.00 82.38 191 ARG A N 1
ATOM 1534 C CA . ARG A 1 191 ? 18.748 -1.682 -15.213 1.00 82.38 191 ARG A CA 1
ATOM 1535 C C . ARG A 1 191 ? 20.125 -2.155 -14.766 1.00 82.38 191 ARG A C 1
ATOM 1537 O O . ARG A 1 191 ? 20.480 -2.097 -13.594 1.00 82.38 191 ARG A O 1
ATOM 1544 N N . VAL A 1 192 ? 20.955 -2.498 -15.749 1.00 82.12 192 VAL A N 1
ATOM 1545 C CA . VAL A 1 192 ? 22.399 -2.664 -15.560 1.00 82.12 192 VAL A CA 1
ATOM 1546 C C . VAL A 1 192 ? 23.060 -1.287 -15.570 1.00 82.12 192 VAL A C 1
ATOM 1548 O O . VAL A 1 192 ? 23.138 -0.636 -16.616 1.00 82.12 192 VAL A O 1
ATOM 1551 N N . TRP A 1 193 ? 23.540 -0.850 -14.410 1.00 81.81 193 TRP A N 1
ATOM 1552 C CA . TRP A 1 193 ? 24.295 0.393 -14.268 1.00 81.81 193 TRP A CA 1
ATOM 1553 C C . TRP A 1 193 ? 25.790 0.173 -14.548 1.00 81.81 193 TRP A C 1
ATOM 1555 O O . TRP A 1 193 ? 26.320 -0.903 -14.255 1.00 81.81 193 TRP A O 1
ATOM 1565 N N . PRO A 1 194 ? 26.483 1.149 -15.159 1.00 77.62 194 PRO A N 1
ATOM 1566 C CA . PRO A 1 194 ? 27.922 1.072 -15.349 1.00 77.62 194 PRO A CA 1
ATOM 1567 C C . PRO A 1 194 ? 28.636 1.373 -14.024 1.00 77.62 194 PRO A C 1
ATOM 1569 O O . PRO A 1 194 ? 28.341 2.380 -13.393 1.00 77.62 194 PRO A O 1
ATOM 1572 N N . ASP A 1 195 ? 29.611 0.544 -13.642 1.00 78.12 195 ASP A N 1
ATOM 1573 C CA . ASP A 1 195 ? 30.410 0.704 -12.414 1.00 78.12 195 ASP A CA 1
ATOM 1574 C C . ASP A 1 195 ? 31.350 1.927 -12.518 1.00 78.12 195 ASP A C 1
ATOM 1576 O O . ASP A 1 195 ? 32.525 1.832 -12.887 1.00 78.12 195 ASP A O 1
ATOM 1580 N N . ILE A 1 196 ? 30.777 3.116 -12.312 1.00 79.88 196 ILE A N 1
ATOM 1581 C CA . ILE A 1 196 ? 31.400 4.433 -12.469 1.00 79.88 196 ILE A CA 1
ATOM 1582 C C . ILE A 1 196 ? 31.146 5.233 -11.194 1.00 79.88 196 ILE A C 1
ATOM 1584 O O . ILE A 1 196 ? 30.011 5.376 -10.754 1.00 79.88 196 ILE A O 1
ATOM 1588 N N . PHE A 1 197 ? 32.206 5.813 -10.626 1.00 74.44 197 PHE A N 1
ATOM 1589 C CA . PHE A 1 197 ? 32.099 6.676 -9.452 1.00 74.44 197 PHE A CA 1
ATOM 1590 C C . PHE A 1 197 ? 32.427 8.144 -9.795 1.00 74.44 197 PHE A C 1
ATOM 1592 O O . PHE A 1 197 ? 33.502 8.400 -10.350 1.00 74.44 197 PHE A O 1
ATOM 1599 N N . PRO A 1 198 ? 31.574 9.125 -9.433 1.00 80.69 198 PRO A N 1
ATOM 1600 C CA . PRO A 1 198 ? 30.257 8.963 -8.807 1.00 80.69 198 PRO A CA 1
ATOM 1601 C C . PRO A 1 198 ? 29.221 8.340 -9.768 1.00 80.69 198 PRO A C 1
ATOM 1603 O O . PRO A 1 198 ? 29.394 8.467 -10.985 1.00 80.69 198 PRO A O 1
ATOM 1606 N N . PRO A 1 199 ? 28.153 7.714 -9.233 1.00 85.88 199 PRO A N 1
ATOM 1607 C CA . PRO A 1 199 ? 27.080 7.125 -10.033 1.00 85.88 199 PRO A CA 1
ATOM 1608 C C . PRO A 1 199 ? 26.419 8.163 -10.944 1.00 85.88 199 PRO A C 1
ATOM 1610 O O . PRO A 1 199 ? 26.399 9.367 -10.655 1.00 85.88 199 PRO A O 1
ATOM 1613 N N . VAL A 1 200 ? 25.848 7.707 -12.060 1.00 88.00 200 VAL A N 1
ATOM 1614 C CA . VAL A 1 200 ? 25.147 8.616 -12.981 1.00 88.00 200 VAL A CA 1
ATOM 1615 C C . VAL A 1 200 ? 23.861 9.159 -12.331 1.00 88.00 200 VAL A C 1
ATOM 1617 O O . VAL A 1 200 ? 23.257 8.467 -11.518 1.00 88.00 200 VAL A O 1
ATOM 1620 N N . PRO A 1 201 ? 23.355 10.359 -12.686 1.00 89.19 201 PRO A N 1
ATOM 1621 C CA . PRO A 1 201 ? 22.199 10.949 -11.994 1.00 89.19 201 PRO A CA 1
ATOM 1622 C C . PRO A 1 201 ? 20.942 10.064 -11.942 1.00 89.19 201 PRO A C 1
ATOM 1624 O O . PRO A 1 201 ? 20.185 10.128 -10.981 1.00 89.19 201 PRO A O 1
ATOM 1627 N N . ALA A 1 202 ? 20.729 9.217 -12.954 1.00 86.75 202 ALA A N 1
ATOM 1628 C CA . ALA A 1 202 ? 19.615 8.268 -12.979 1.00 86.75 202 ALA A CA 1
ATOM 1629 C C . ALA A 1 202 ? 19.840 7.034 -12.079 1.00 86.75 202 ALA A C 1
ATOM 1631 O O . ALA A 1 202 ? 18.875 6.464 -11.586 1.00 86.75 202 ALA A O 1
ATOM 1632 N N . GLU A 1 203 ? 21.093 6.642 -11.852 1.00 88.88 203 GLU A N 1
ATOM 1633 C CA . GLU A 1 203 ? 21.478 5.591 -10.904 1.00 88.88 203 GLU A CA 1
ATOM 1634 C C . GLU A 1 203 ? 21.350 6.109 -9.471 1.00 88.88 203 GLU A C 1
ATOM 1636 O O . GLU A 1 203 ? 20.729 5.456 -8.638 1.00 88.88 203 GLU A O 1
ATOM 1641 N N . GLN A 1 204 ? 21.828 7.332 -9.211 1.00 90.38 204 GLN A N 1
ATOM 1642 C CA . GLN A 1 204 ? 21.649 7.996 -7.920 1.00 90.38 204 GLN A CA 1
ATOM 1643 C C . GLN A 1 204 ? 20.162 8.149 -7.570 1.00 90.38 204 GLN A C 1
ATOM 1645 O O . GLN A 1 204 ? 19.773 7.809 -6.461 1.00 90.38 204 GLN A O 1
ATOM 1650 N N . ALA A 1 205 ? 19.311 8.548 -8.524 1.00 90.25 205 ALA A N 1
ATOM 1651 C CA . ALA A 1 205 ? 17.864 8.609 -8.304 1.00 90.25 205 ALA A CA 1
ATOM 1652 C C . ALA A 1 205 ? 17.256 7.242 -7.925 1.00 90.25 205 ALA A C 1
ATOM 1654 O O . ALA A 1 205 ? 16.358 7.183 -7.089 1.00 90.25 205 ALA A O 1
ATOM 1655 N N . CYS A 1 206 ? 17.760 6.141 -8.494 1.00 91.62 206 CYS A N 1
ATOM 1656 C CA . CYS A 1 206 ? 17.356 4.788 -8.107 1.00 91.62 206 CYS A CA 1
ATOM 1657 C C . CYS A 1 206 ? 1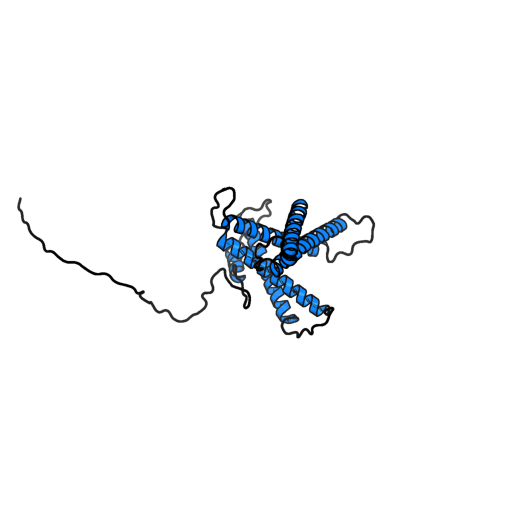7.871 4.385 -6.716 1.00 91.62 206 CYS A C 1
ATOM 1659 O O . CYS A 1 206 ? 17.136 3.743 -5.969 1.00 91.62 206 CYS A O 1
ATOM 1661 N N . ILE A 1 207 ? 19.092 4.782 -6.342 1.00 90.31 207 ILE A N 1
ATOM 1662 C CA . ILE A 1 207 ? 19.649 4.577 -4.993 1.00 90.31 207 ILE A CA 1
ATOM 1663 C C . ILE A 1 207 ? 18.827 5.350 -3.950 1.00 90.31 207 ILE A C 1
ATOM 1665 O O . ILE A 1 207 ? 18.448 4.789 -2.922 1.00 90.31 207 ILE A O 1
ATOM 1669 N N . ASP A 1 208 ? 18.504 6.613 -4.231 1.00 91.81 208 ASP A N 1
ATOM 1670 C CA . ASP A 1 208 ? 17.713 7.475 -3.351 1.00 91.81 208 ASP A CA 1
ATOM 1671 C C . ASP A 1 208 ? 16.277 6.940 -3.197 1.00 91.81 208 ASP A C 1
ATOM 1673 O O . ASP A 1 208 ? 15.745 6.891 -2.086 1.00 91.81 208 ASP A O 1
ATOM 1677 N N . LEU A 1 209 ? 15.670 6.457 -4.289 1.00 91.81 209 LEU A N 1
ATOM 1678 C CA . LEU A 1 209 ? 14.353 5.817 -4.273 1.00 91.81 209 LEU A CA 1
ATOM 1679 C C . LEU A 1 209 ? 14.362 4.492 -3.491 1.00 91.81 209 LEU A C 1
ATOM 1681 O O . LEU A 1 209 ? 13.467 4.266 -2.680 1.00 91.81 209 LEU A O 1
ATOM 1685 N N . ALA A 1 210 ? 15.384 3.646 -3.664 1.00 91.75 210 ALA A N 1
ATOM 1686 C CA . ALA A 1 210 ? 15.542 2.417 -2.881 1.00 91.75 210 ALA A CA 1
ATOM 1687 C C . ALA A 1 210 ? 15.684 2.708 -1.377 1.00 91.75 210 ALA A C 1
ATOM 1689 O O . ALA A 1 210 ? 15.047 2.048 -0.556 1.00 91.75 210 ALA A O 1
ATOM 1690 N N . LYS A 1 211 ? 16.467 3.733 -1.014 1.00 92.19 211 LYS A N 1
ATOM 1691 C CA . LYS A 1 211 ? 16.622 4.193 0.373 1.00 92.19 211 LYS A CA 1
ATOM 1692 C C . LYS A 1 211 ? 15.290 4.671 0.961 1.00 92.19 211 LYS A C 1
ATOM 1694 O O . LYS A 1 211 ? 14.931 4.254 2.057 1.00 92.19 211 LYS A O 1
ATOM 1699 N N . LYS A 1 212 ? 14.528 5.472 0.210 1.00 91.88 212 LYS A N 1
ATOM 1700 C CA . LYS A 1 212 ? 13.188 5.951 0.595 1.00 91.88 212 LYS A CA 1
ATOM 1701 C C . LYS A 1 212 ? 12.194 4.799 0.815 1.00 91.88 212 LYS A C 1
ATOM 1703 O O . LYS A 1 212 ? 11.382 4.854 1.739 1.00 91.88 212 LYS A O 1
ATOM 1708 N N . ILE A 1 213 ? 12.264 3.749 -0.010 1.00 91.69 213 ILE A N 1
ATOM 1709 C CA . ILE A 1 213 ? 11.459 2.529 0.154 1.00 91.69 213 ILE A CA 1
ATOM 1710 C C . ILE A 1 213 ? 11.852 1.800 1.447 1.00 91.69 213 ILE A C 1
ATOM 1712 O O . ILE A 1 213 ? 10.972 1.543 2.264 1.00 91.69 213 ILE A O 1
ATOM 1716 N N . ASP A 1 214 ? 13.139 1.522 1.688 1.00 91.50 214 ASP A N 1
ATOM 1717 C CA . ASP A 1 214 ? 13.574 0.811 2.906 1.00 91.50 214 ASP A CA 1
ATOM 1718 C C . ASP A 1 214 ? 13.299 1.602 4.199 1.00 91.50 214 ASP A C 1
ATOM 1720 O O . ASP A 1 214 ? 12.945 1.014 5.221 1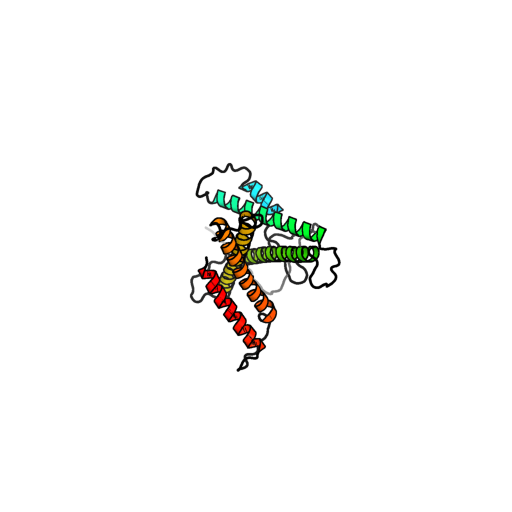.00 91.50 214 ASP A O 1
ATOM 1724 N N . GLU A 1 215 ? 13.369 2.935 4.164 1.00 91.50 215 GLU A N 1
ATOM 1725 C CA . GLU A 1 215 ? 12.971 3.796 5.287 1.00 91.50 215 GLU A CA 1
ATOM 1726 C C . GLU A 1 215 ? 11.485 3.634 5.632 1.00 91.50 215 GLU A C 1
ATOM 1728 O O . GLU A 1 215 ? 11.134 3.430 6.800 1.00 91.50 215 GLU A O 1
ATOM 1733 N N . ARG A 1 216 ? 10.610 3.653 4.620 1.00 91.19 216 ARG A N 1
ATOM 1734 C CA . ARG A 1 216 ? 9.160 3.472 4.791 1.00 91.19 216 ARG A CA 1
ATOM 1735 C C . ARG A 1 216 ? 8.779 2.043 5.169 1.00 91.19 216 ARG A C 1
ATOM 1737 O O . ARG A 1 216 ? 7.959 1.860 6.064 1.00 91.19 216 ARG A O 1
ATOM 1744 N N . GLU A 1 217 ? 9.408 1.032 4.575 1.00 90.56 217 GLU A N 1
ATOM 1745 C CA . GLU A 1 217 ? 9.247 -0.360 5.013 1.00 90.56 217 GLU A CA 1
ATOM 1746 C C . GLU A 1 217 ? 9.781 -0.561 6.435 1.00 90.56 217 GLU A C 1
ATOM 1748 O O . GLU A 1 217 ? 9.200 -1.293 7.231 1.00 90.56 217 GLU A O 1
ATOM 1753 N N . GLY A 1 218 ? 10.874 0.113 6.795 1.00 90.31 218 GLY A N 1
ATOM 1754 C CA . GLY A 1 218 ? 11.402 0.177 8.153 1.00 90.31 218 GLY A CA 1
ATOM 1755 C C . GLY A 1 218 ? 10.391 0.755 9.137 1.00 90.31 218 GLY A C 1
ATOM 1756 O O . GLY A 1 218 ? 10.242 0.210 10.232 1.00 90.31 218 GLY A O 1
ATOM 1757 N N . LEU A 1 219 ? 9.679 1.812 8.739 1.00 90.81 219 LEU A N 1
ATOM 1758 C CA . LEU A 1 219 ? 8.586 2.406 9.502 1.00 90.81 219 LEU A CA 1
ATOM 1759 C C . LEU A 1 219 ? 7.410 1.432 9.674 1.00 90.81 219 LEU A C 1
ATOM 1761 O O . LEU A 1 219 ? 7.004 1.161 10.805 1.00 90.81 219 LEU A O 1
ATOM 1765 N N . GLU A 1 220 ? 6.919 0.850 8.580 1.00 88.31 220 GLU A N 1
ATOM 1766 C CA . GLU A 1 220 ? 5.817 -0.120 8.586 1.00 88.31 220 GLU A CA 1
ATOM 1767 C C . GLU A 1 220 ? 6.146 -1.371 9.422 1.00 88.31 220 GLU A C 1
ATOM 1769 O O . GLU A 1 220 ? 5.321 -1.812 10.222 1.00 88.31 220 GLU A O 1
ATOM 1774 N N . ARG A 1 221 ? 7.384 -1.884 9.345 1.00 89.12 221 ARG A N 1
ATOM 1775 C CA . ARG A 1 221 ? 7.868 -2.998 10.181 1.00 89.12 221 ARG A CA 1
ATOM 1776 C C . ARG A 1 221 ? 7.735 -2.703 11.682 1.00 89.12 221 ARG A C 1
ATOM 1778 O O . ARG A 1 221 ? 7.283 -3.576 12.417 1.00 89.12 221 ARG A O 1
ATOM 1785 N N . MET A 1 222 ? 8.067 -1.493 12.149 1.00 89.62 222 MET A N 1
ATOM 1786 C CA . MET A 1 222 ? 7.898 -1.144 13.573 1.00 89.62 222 MET A CA 1
ATOM 1787 C C . MET A 1 222 ? 6.434 -0.886 13.940 1.00 89.62 222 MET A C 1
ATOM 1789 O O . MET A 1 222 ? 6.031 -1.256 15.039 1.00 89.62 222 MET A O 1
ATOM 1793 N N . LYS A 1 223 ? 5.629 -0.293 13.042 1.00 88.19 223 LYS A N 1
ATOM 1794 C CA . LYS A 1 223 ? 4.179 -0.129 13.253 1.00 88.19 223 LYS A CA 1
ATOM 1795 C C . LYS A 1 223 ? 3.504 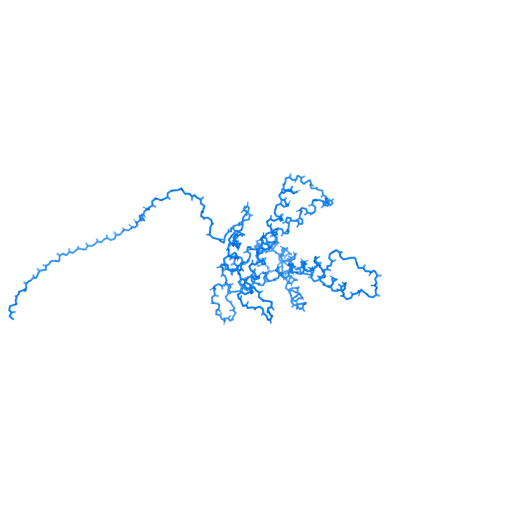-1.493 13.447 1.00 88.19 223 LYS A C 1
ATOM 1797 O O . LYS A 1 223 ? 2.784 -1.676 14.425 1.00 88.19 223 LYS A O 1
ATOM 1802 N N . ASN A 1 224 ? 3.821 -2.470 12.596 1.00 85.56 224 ASN A N 1
ATOM 1803 C CA . ASN A 1 224 ? 3.326 -3.844 12.716 1.00 85.56 224 ASN A CA 1
ATOM 1804 C C . ASN A 1 224 ? 3.837 -4.525 13.994 1.00 85.56 224 ASN A C 1
ATOM 1806 O O . ASN A 1 224 ? 3.043 -5.107 14.726 1.00 85.56 224 ASN A O 1
ATOM 1810 N N . GLN A 1 225 ? 5.124 -4.370 14.332 1.00 87.12 225 GLN A N 1
ATOM 1811 C CA . GLN A 1 225 ? 5.670 -4.878 15.595 1.00 87.12 225 GLN A CA 1
ATOM 1812 C C . GLN A 1 225 ? 4.928 -4.305 16.817 1.00 87.12 225 GLN A C 1
ATOM 1814 O O . GLN A 1 225 ? 4.608 -5.044 17.745 1.00 87.12 225 GLN A O 1
ATOM 1819 N N . TYR A 1 226 ? 4.632 -3.003 16.827 1.00 86.69 226 TYR A N 1
ATOM 1820 C CA . TYR A 1 226 ? 3.865 -2.370 17.901 1.00 86.69 226 TYR A CA 1
ATOM 1821 C C . TYR A 1 226 ? 2.425 -2.895 17.946 1.00 86.69 226 TYR A C 1
ATOM 1823 O O . TYR A 1 226 ? 1.898 -3.142 19.030 1.00 86.69 226 TYR A O 1
ATOM 1831 N N . GLN A 1 227 ? 1.797 -3.124 16.791 1.00 83.56 227 GLN A N 1
ATOM 1832 C CA . GLN A 1 227 ? 0.460 -3.707 16.730 1.00 83.56 227 GLN A CA 1
ATOM 1833 C C . GLN A 1 227 ? 0.434 -5.121 17.336 1.00 83.56 227 GLN A C 1
ATOM 1835 O O . GLN A 1 227 ? -0.397 -5.400 18.195 1.00 83.56 227 GLN A O 1
ATOM 1840 N N . GLU A 1 228 ? 1.385 -5.981 16.961 1.00 82.44 228 GLU A N 1
ATOM 1841 C CA . GLU A 1 228 ? 1.491 -7.366 17.445 1.00 82.44 228 GLU A CA 1
ATOM 1842 C C . GLU A 1 228 ? 1.876 -7.477 18.930 1.00 82.44 228 GLU A C 1
ATOM 1844 O O . GLU A 1 228 ? 1.434 -8.398 19.614 1.00 82.44 228 GLU A O 1
ATOM 1849 N N . GLN A 1 229 ? 2.726 -6.574 19.433 1.00 81.38 229 GLN A N 1
ATOM 1850 C CA . GLN A 1 229 ? 3.331 -6.691 20.770 1.00 81.38 229 GLN A CA 1
ATOM 1851 C C . GLN A 1 229 ? 2.679 -5.791 21.828 1.00 81.38 229 GLN A C 1
ATOM 1853 O O . GLN A 1 229 ? 2.806 -6.072 23.020 1.00 81.38 229 GLN A O 1
ATOM 1858 N N . CYS A 1 230 ? 2.009 -4.708 21.418 1.00 82.56 230 CYS A N 1
ATOM 1859 C CA . CYS A 1 230 ? 1.629 -3.615 22.316 1.00 82.56 230 CYS A CA 1
ATOM 1860 C C . CYS A 1 230 ? 0.171 -3.144 22.189 1.00 82.56 230 CYS A C 1
ATOM 1862 O O . CYS A 1 230 ? -0.337 -2.581 23.156 1.00 82.56 230 CYS A O 1
ATOM 1864 N N . ALA A 1 231 ? -0.509 -3.322 21.048 1.00 69.56 231 ALA A N 1
ATOM 1865 C CA . ALA A 1 231 ? -1.844 -2.735 20.851 1.00 69.56 231 ALA A CA 1
ATOM 1866 C C . ALA A 1 231 ? -2.941 -3.400 21.703 1.00 69.56 231 ALA A C 1
ATOM 1868 O O . ALA A 1 231 ? -3.754 -2.694 22.297 1.00 69.56 231 ALA A O 1
ATOM 1869 N N . ASP A 1 232 ? -2.916 -4.731 21.826 1.00 65.06 232 ASP A N 1
ATOM 1870 C CA . ASP A 1 232 ? -3.852 -5.503 22.664 1.00 65.06 232 ASP A CA 1
ATOM 1871 C C . ASP A 1 232 ? -3.328 -5.748 24.095 1.00 65.06 232 ASP A C 1
ATOM 1873 O O . ASP A 1 232 ? -3.978 -6.398 24.920 1.00 65.06 232 ASP A O 1
ATOM 1877 N N . ALA A 1 233 ? -2.134 -5.242 24.418 1.00 65.69 233 ALA A N 1
ATOM 1878 C CA . ALA A 1 233 ? -1.503 -5.459 25.711 1.00 65.69 233 ALA A CA 1
ATOM 1879 C C . ALA A 1 233 ? -2.178 -4.606 26.799 1.00 65.69 233 ALA A C 1
ATOM 1881 O O . ALA A 1 233 ? -1.992 -3.389 26.877 1.00 65.69 233 ALA A O 1
ATOM 1882 N N . VAL A 1 234 ? -2.941 -5.256 27.688 1.00 61.69 234 VAL A N 1
ATOM 1883 C CA . VAL A 1 234 ? -3.563 -4.610 28.859 1.00 61.69 234 VAL A CA 1
ATOM 1884 C C . VAL A 1 234 ? -2.497 -4.298 29.910 1.00 61.69 234 VAL A C 1
ATOM 1886 O O . VAL A 1 234 ? -2.316 -4.993 30.912 1.00 61.69 234 VAL A O 1
ATOM 1889 N N . PHE A 1 235 ? -1.768 -3.221 29.659 1.00 64.19 235 PHE A N 1
ATOM 1890 C CA . PHE A 1 235 ? -0.776 -2.675 30.560 1.00 64.19 235 PHE A CA 1
ATOM 1891 C C . PHE A 1 235 ? -1.459 -1.935 31.714 1.00 64.19 235 PHE A C 1
ATOM 1893 O O . PHE A 1 235 ? -2.049 -0.874 31.540 1.00 64.19 235 PHE A O 1
ATOM 1900 N N . ILE A 1 236 ? -1.367 -2.504 32.917 1.00 66.06 236 ILE A N 1
ATOM 1901 C CA . ILE A 1 236 ? -1.771 -1.824 34.153 1.00 66.06 236 ILE A CA 1
ATOM 1902 C C . ILE A 1 236 ? -0.760 -0.705 34.421 1.00 66.06 236 ILE A C 1
ATOM 1904 O O . ILE A 1 236 ? 0.435 -0.993 34.488 1.00 66.06 236 ILE A O 1
ATOM 1908 N N . ASP A 1 237 ? -1.220 0.533 34.623 1.00 63.69 237 ASP A N 1
ATOM 1909 C CA . ASP A 1 237 ? -0.370 1.669 35.008 1.00 63.69 237 ASP A CA 1
ATOM 1910 C C . ASP A 1 237 ? 0.278 1.433 36.386 1.00 63.69 237 ASP A C 1
ATOM 1912 O O . ASP A 1 237 ? -0.247 1.797 37.442 1.00 63.69 237 ASP A O 1
ATOM 1916 N N . ILE A 1 238 ? 1.441 0.788 36.367 1.00 66.75 238 ILE A N 1
ATOM 1917 C CA . ILE A 1 238 ? 2.311 0.539 37.512 1.00 66.75 238 ILE A CA 1
ATOM 1918 C C . ILE A 1 238 ? 3.519 1.461 37.351 1.00 66.75 238 ILE A C 1
ATOM 1920 O O . ILE A 1 238 ? 4.089 1.560 36.267 1.00 66.75 238 ILE A O 1
ATOM 1924 N N . TYR A 1 239 ? 3.916 2.144 38.427 1.00 70.56 239 TYR A N 1
ATOM 1925 C CA . TYR A 1 239 ? 5.106 2.992 38.422 1.00 70.56 239 TYR A CA 1
ATOM 1926 C C . TYR A 1 239 ? 6.175 2.447 39.388 1.00 70.56 239 TYR A C 1
ATOM 1928 O O . TYR A 1 239 ? 5.882 2.310 40.580 1.00 70.56 239 TYR A O 1
ATOM 1936 N N . PRO A 1 240 ? 7.414 2.176 38.928 1.00 73.50 240 PRO A N 1
ATOM 1937 C CA . PRO A 1 240 ? 7.888 2.286 37.542 1.00 73.50 240 PRO A CA 1
ATOM 1938 C C . PRO A 1 240 ? 7.247 1.235 36.609 1.00 73.50 240 PRO A C 1
ATOM 1940 O O . PRO A 1 240 ? 6.828 0.183 37.100 1.00 73.50 240 PRO A O 1
ATOM 1943 N N . PRO A 1 241 ? 7.191 1.499 35.288 1.00 79.81 241 PRO A N 1
ATOM 1944 C CA . PRO A 1 241 ? 6.657 0.554 34.310 1.00 7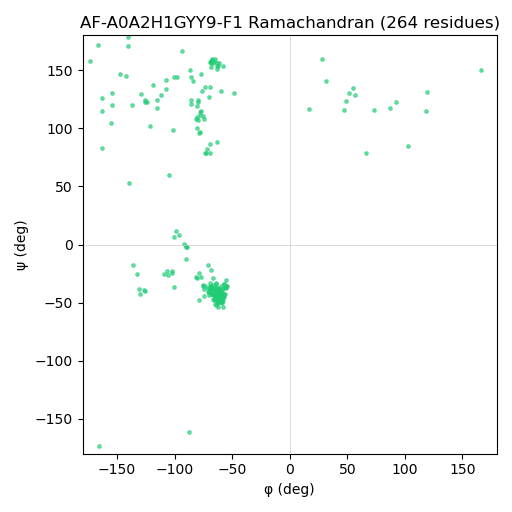9.81 241 PRO A CA 1
ATOM 1945 C C . PRO A 1 241 ? 7.474 -0.743 34.267 1.00 79.81 241 PRO A C 1
ATOM 1947 O O . PRO A 1 241 ? 8.674 -0.763 34.563 1.00 79.81 241 PRO A O 1
ATOM 1950 N N . SER A 1 242 ? 6.826 -1.836 33.869 1.00 83.38 242 SER A N 1
ATOM 1951 C CA . SER A 1 242 ? 7.497 -3.107 33.595 1.00 83.38 242 SER A CA 1
ATOM 1952 C C . SER A 1 242 ? 8.449 -2.988 32.389 1.00 83.38 242 SER A C 1
ATOM 1954 O O . SER A 1 242 ? 8.278 -2.101 31.550 1.00 83.38 242 SER A O 1
ATOM 1956 N N . PRO A 1 243 ? 9.439 -3.889 32.238 1.00 85.38 243 PRO A N 1
ATOM 1957 C CA . PRO A 1 243 ? 10.317 -3.892 31.063 1.00 85.38 243 PRO A CA 1
ATOM 1958 C C . PRO A 1 243 ? 9.561 -4.009 29.729 1.00 85.38 243 PRO A C 1
ATOM 1960 O O . PRO A 1 243 ? 9.967 -3.406 28.741 1.00 85.38 243 PRO A O 1
ATOM 1963 N N . GLU A 1 244 ? 8.444 -4.740 29.711 1.00 81.94 244 GLU A N 1
ATOM 1964 C CA . GLU A 1 244 ? 7.568 -4.907 28.541 1.00 81.94 244 GLU A CA 1
ATOM 1965 C C . GLU A 1 244 ? 6.810 -3.609 28.216 1.00 81.94 244 GLU A C 1
ATOM 1967 O O . GLU A 1 244 ? 6.788 -3.171 27.067 1.00 81.94 244 GLU A O 1
ATOM 1972 N N . GLN A 1 245 ? 6.277 -2.932 29.241 1.00 81.06 245 GLN A N 1
ATOM 1973 C CA . GLN A 1 245 ? 5.669 -1.605 29.101 1.00 81.06 245 GLN A CA 1
ATOM 1974 C C . GLN A 1 245 ? 6.673 -0.585 28.570 1.00 81.06 245 GLN A C 1
ATOM 1976 O O . GLN A 1 245 ? 6.356 0.172 27.654 1.00 81.06 245 GLN A O 1
ATOM 1981 N N . GLN A 1 246 ? 7.894 -0.582 29.112 1.00 87.19 246 GLN A N 1
ATOM 1982 C CA . GLN A 1 246 ? 8.943 0.329 28.671 1.00 87.19 246 GLN A CA 1
ATOM 1983 C C . GLN A 1 246 ? 9.339 0.064 27.214 1.00 87.19 246 GLN A C 1
ATOM 1985 O O . GLN A 1 246 ? 9.435 1.015 26.445 1.00 87.19 246 GLN A O 1
ATOM 1990 N N . ALA A 1 247 ? 9.467 -1.202 26.799 1.00 87.69 247 ALA A N 1
ATOM 1991 C CA . ALA A 1 247 ? 9.737 -1.553 25.405 1.00 87.69 247 ALA A CA 1
ATOM 1992 C C . ALA A 1 247 ? 8.645 -1.033 24.450 1.00 87.69 247 ALA A C 1
ATOM 1994 O O . ALA A 1 247 ? 8.963 -0.480 23.399 1.00 87.69 247 ALA A O 1
ATOM 1995 N N . CYS A 1 248 ? 7.368 -1.134 24.831 1.00 88.06 248 CYS A N 1
ATOM 1996 C CA . CYS A 1 248 ? 6.260 -0.582 24.049 1.00 88.06 248 CYS A CA 1
ATOM 1997 C C . CYS A 1 248 ? 6.238 0.958 24.021 1.00 88.06 248 CYS A C 1
ATOM 1999 O O . CYS A 1 248 ? 5.935 1.546 22.981 1.00 88.06 248 CYS A O 1
ATOM 2001 N N . ILE A 1 249 ? 6.591 1.625 25.125 1.00 87.56 249 ILE A N 1
ATOM 2002 C CA . ILE A 1 249 ? 6.740 3.090 25.190 1.00 87.56 249 ILE A CA 1
ATOM 2003 C C . ILE A 1 249 ? 7.881 3.558 24.275 1.00 87.56 249 ILE A C 1
ATOM 2005 O O . ILE A 1 249 ? 7.697 4.489 23.487 1.00 87.56 249 ILE A O 1
ATOM 2009 N N . ASP A 1 250 ? 9.035 2.894 24.344 1.00 90.25 250 ASP A N 1
ATOM 2010 C CA . ASP A 1 250 ? 10.217 3.219 23.546 1.00 90.25 250 ASP A CA 1
ATOM 2011 C C . ASP A 1 250 ? 9.958 2.967 22.052 1.00 90.25 250 ASP A C 1
ATOM 2013 O O . ASP A 1 250 ? 10.243 3.833 21.225 1.00 90.25 250 ASP A O 1
ATOM 2017 N N . LEU A 1 251 ? 9.320 1.842 21.701 1.00 90.38 251 LEU A N 1
ATOM 2018 C CA . LEU A 1 251 ? 8.919 1.529 20.327 1.00 90.38 251 LEU A CA 1
ATOM 2019 C C . LEU A 1 251 ? 7.945 2.576 19.767 1.00 90.38 251 LEU A C 1
ATOM 2021 O O . LEU A 1 251 ? 8.154 3.077 18.663 1.00 90.38 251 LEU A O 1
ATOM 2025 N N . LYS A 1 252 ? 6.926 2.977 20.543 1.00 89.25 252 LYS A N 1
ATOM 2026 C CA . LYS A 1 252 ? 5.989 4.044 20.152 1.00 89.25 252 LYS A CA 1
ATOM 2027 C C . LYS A 1 252 ? 6.700 5.376 19.909 1.00 89.25 252 LYS A C 1
ATOM 2029 O O . LYS A 1 252 ? 6.366 6.086 18.962 1.00 89.25 252 LYS A O 1
ATOM 2034 N N . LYS A 1 253 ? 7.693 5.709 20.740 1.00 90.75 253 LYS A N 1
ATOM 2035 C CA . LYS A 1 253 ? 8.517 6.913 20.578 1.00 90.75 253 LYS A CA 1
ATOM 2036 C C . LYS A 1 253 ? 9.358 6.850 19.301 1.00 90.75 253 LYS A C 1
ATOM 2038 O O . LYS A 1 253 ? 9.335 7.803 18.529 1.00 90.75 253 LYS A O 1
ATOM 2043 N N . SER A 1 254 ? 10.033 5.730 19.039 1.00 92.12 254 SER A N 1
ATOM 2044 C CA . SER A 1 254 ? 10.837 5.544 17.823 1.00 92.12 254 SER A CA 1
ATOM 2045 C C . SER A 1 254 ? 10.011 5.502 16.533 1.00 92.12 254 SER A C 1
ATOM 2047 O O . SER A 1 254 ? 10.516 5.910 15.489 1.00 92.12 254 SER A O 1
ATOM 2049 N N . ILE A 1 255 ? 8.749 5.056 16.587 1.00 90.12 255 ILE A N 1
ATOM 2050 C CA . ILE A 1 255 ? 7.805 5.197 15.468 1.00 90.12 255 ILE A CA 1
ATOM 2051 C C . ILE A 1 255 ? 7.566 6.683 15.185 1.00 90.12 255 ILE A C 1
ATOM 2053 O O . ILE A 1 255 ? 7.821 7.116 14.066 1.00 90.12 255 ILE A O 1
ATOM 2057 N N . GLY A 1 256 ? 7.173 7.475 16.189 1.00 87.69 256 GLY A N 1
ATOM 2058 C CA . GLY A 1 256 ? 6.906 8.909 16.007 1.00 87.69 256 GLY A CA 1
ATOM 2059 C C . GLY A 1 256 ? 8.125 9.713 15.531 1.00 87.69 256 GLY A C 1
ATOM 2060 O O . GLY A 1 256 ? 7.996 10.572 14.663 1.00 87.69 256 GLY A O 1
ATOM 2061 N N . GLU A 1 257 ? 9.324 9.398 16.033 1.00 90.00 257 GLU A N 1
ATOM 2062 C CA . GLU A 1 257 ? 10.580 10.018 15.575 1.00 90.00 257 GLU A CA 1
ATOM 2063 C C . GLU A 1 257 ? 10.854 9.739 14.085 1.00 90.00 257 GLU A C 1
ATOM 2065 O O . GLU A 1 257 ? 11.282 10.638 13.361 1.00 90.00 257 GLU A O 1
ATOM 2070 N N . LYS A 1 258 ? 10.564 8.521 13.605 1.00 87.94 258 LYS A N 1
ATOM 2071 C CA . LYS A 1 258 ? 10.738 8.146 12.193 1.00 87.94 258 LYS A CA 1
ATOM 2072 C C . LYS A 1 258 ? 9.603 8.602 11.283 1.00 87.94 258 LYS A C 1
ATOM 2074 O O . LYS A 1 258 ? 9.861 8.871 10.116 1.00 87.94 258 LYS A O 1
ATOM 2079 N N . GLU A 1 259 ? 8.377 8.736 11.786 1.00 86.88 259 GLU A N 1
ATOM 2080 C CA . GLU A 1 259 ? 7.308 9.433 11.058 1.00 86.88 259 GLU A CA 1
ATOM 2081 C C . GLU A 1 259 ? 7.731 10.874 10.753 1.00 86.88 259 GLU A C 1
ATOM 2083 O O . GLU A 1 259 ? 7.640 11.306 9.609 1.00 86.88 259 GLU A O 1
ATOM 2088 N N . GLU A 1 260 ? 8.296 11.585 11.736 1.00 86.31 260 GLU A N 1
ATOM 2089 C CA . GLU A 1 260 ? 8.790 12.955 11.549 1.00 86.31 260 GLU A CA 1
ATOM 2090 C C . GLU A 1 260 ? 10.035 13.042 10.638 1.00 86.31 260 GLU A C 1
ATOM 2092 O O . GLU A 1 260 ? 10.333 14.112 10.108 1.00 86.31 260 GLU A O 1
ATOM 2097 N N . GLU A 1 261 ? 10.795 11.956 10.469 1.00 85.12 261 GLU A N 1
ATOM 2098 C CA . GLU A 1 261 ? 11.911 11.866 9.515 1.00 85.12 261 GLU A CA 1
ATOM 2099 C C . GLU A 1 261 ? 11.401 11.629 8.083 1.00 85.12 261 GLU A C 1
ATOM 2101 O O . GLU A 1 261 ? 11.774 12.365 7.170 1.00 85.12 261 GLU A O 1
ATOM 2106 N N . VAL A 1 262 ? 10.485 10.671 7.903 1.00 81.81 262 VAL A N 1
ATOM 2107 C CA . VAL A 1 262 ? 9.861 10.335 6.611 1.00 81.81 262 VAL A CA 1
ATOM 2108 C C . VAL A 1 262 ? 8.973 11.471 6.089 1.00 81.81 262 VAL A C 1
ATOM 2110 O O . VAL A 1 262 ? 8.942 11.715 4.885 1.00 81.81 262 VAL A O 1
ATOM 2113 N N . ASP A 1 263 ? 8.286 12.210 6.965 1.00 76.94 263 ASP A N 1
ATOM 2114 C CA . ASP A 1 263 ? 7.477 13.374 6.573 1.00 76.94 263 ASP A CA 1
ATOM 2115 C C . ASP A 1 263 ? 8.347 14.579 6.132 1.00 76.94 263 ASP A C 1
ATOM 2117 O O . ASP A 1 263 ? 7.850 15.460 5.434 1.00 76.94 263 ASP A O 1
ATOM 2121 N N . LYS A 1 264 ? 9.649 14.618 6.471 1.00 75.94 264 LYS A N 1
ATOM 2122 C CA . LYS A 1 264 ? 10.601 15.672 6.043 1.00 75.94 264 LYS A CA 1
ATOM 2123 C C . LYS A 1 264 ? 11.328 15.379 4.729 1.00 75.94 264 LYS A C 1
ATOM 2125 O O . LYS A 1 264 ? 11.991 16.276 4.208 1.00 75.94 264 LYS A O 1
ATOM 2130 N N . THR A 1 265 ? 11.265 14.147 4.225 1.00 64.12 265 THR A N 1
ATOM 2131 C CA . THR A 1 265 ? 11.923 13.724 2.974 1.00 64.12 265 THR A CA 1
ATOM 2132 C C . THR A 1 265 ? 10.968 13.656 1.774 1.00 6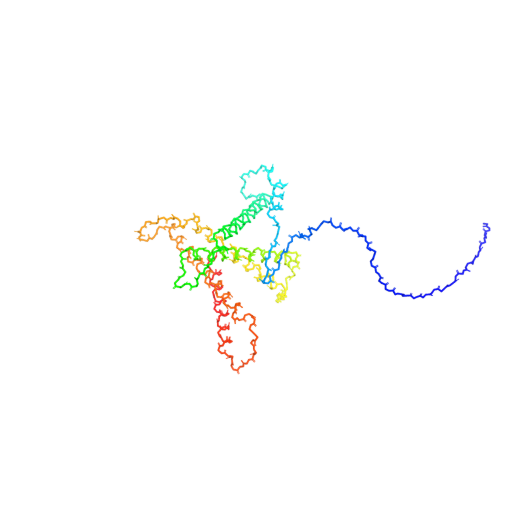4.12 265 THR A C 1
ATOM 2134 O O . THR A 1 265 ? 11.386 13.239 0.691 1.00 64.12 265 THR A O 1
ATOM 2137 N N . ASN A 1 266 ? 9.715 14.100 1.948 1.00 55.44 266 ASN A N 1
ATOM 2138 C CA . ASN A 1 266 ? 8.700 14.271 0.898 1.00 55.44 266 ASN A CA 1
ATOM 2139 C C . ASN A 1 266 ? 8.569 15.738 0.450 1.00 55.44 266 ASN A C 1
ATOM 2141 O O . ASN A 1 266 ? 8.242 15.929 -0.742 1.00 55.44 266 ASN A O 1
#

Nearest PDB structures (foldseek):
  8jiq-assembly1_R  TM=2.165E-01  e=7.984E+00  Homo sapiens

Radius of gyration: 28.96 Å; Cα contacts (8 Å, |Δi|>4): 115; chains: 1; bounding box: 118×59×66 Å

Organism: NCBI:txid1276532